Protein AF-A0A6M1NRD1-F1 (afdb_monomer_lite)

Radius of gyration: 22.39 Å; chains: 1; bounding box: 56×38×69 Å

Secondary structure (DSSP, 8-state):
-HHHHHHHHHHHHHHTTTSHHHHHHHHHHHHHHTT-HHHHHHHTS-TTTS----HHHHHHHHHHHHHHHHHHHHHHHHHTTSS-SSPPHHHHHHHHHHHTSHHHHHIIIIIS--HHHHHHHHHHHHT--------TTHHHHHHHHHHHHHHHHH-HHHHHHHHHHTT--BTTB-HHHHHHHHH-TT-----SSHHHHHHHHHHHHHHHHHHHHHHHHHHHHHTTT-HHHHHHHHHHTHHHHS-TTSHHHHHHHHHHHHHHHHHHT--HHHHHTSTT-S--SHHHHHHHHHTTHHHHHHHHHHHHHT-GGGGHHHHHHHHHS---

pLDDT: mean 87.69, std 13.36, range [43.81, 98.69]

Sequence (324 aa):
MKAQSLNLDILLKQYRNQSKAEKGFEIIAELLEDNDLSKLDKLLRNHHVESVSDSNEIEARENINELLDFYSLLQVALFSDYISAPLSPKITDEIDFILNSKPLQKYYTENYPSVLPQLILKQIKVDEYFKNNINIQGKVIFDRFLILNQFSKRDDDIQLLLWMYNSGSIGRYTVEDFHQLLESKHNFKVDNNQNSITLNKILWGLTKFTHFINDYAQLLRDCQFNPILQSAIWHYHSNWFNSQKSKIGYNLNITLQIIKKSFSQFNSKDLIYTPRSYLSTIEEIKDWKTNANHLESIETDIEYLFNSDLAQPLHNLNNSLNYN

Foldseek 3Di:
DVQLVVLVVVLCVPQDVPDLLVLLLVVQVVCVVVVVVVVLLVLLDACVVPPDDDPVSVSNNVSVVSNVLSLLLVLLCLLLVSHDPPDDPVVLVSLCSRCVDPSNVCNCCPRVPFLSSLVNNLCSVVVNRDDHDDDVCSNVLSVLLVVLVCLCVPQPLLVLLVCLLQFDADVPHGLVNLLVCLLDPPPPPPDVPPVSVNSVSNVVSLVSVLVSLLSLLVSLVVCPVRLQSSLSSLSSVVQQAQDPPRSNVVSNVSSLVSNVVVLVPDDLVCLCPDVPRPQPDSVSNVVVNVVCCSSVSSVVSNVSSNDCVSNPVSVVVSVVSDDD

Structure (mmCIF, N/CA/C/O backbone):
data_AF-A0A6M1NRD1-F1
#
_entry.id   AF-A0A6M1NRD1-F1
#
loop_
_atom_site.group_PDB
_atom_site.id
_atom_site.type_symbol
_atom_site.label_atom_id
_atom_site.label_alt_id
_atom_site.label_comp_id
_atom_site.label_asym_id
_atom_site.label_entity_id
_atom_site.label_seq_id
_atom_site.pdbx_PDB_ins_code
_atom_site.Cartn_x
_atom_site.Cartn_y
_atom_site.Cartn_z
_atom_site.occupancy
_atom_site.B_iso_or_equiv
_atom_site.auth_seq_id
_atom_site.auth_comp_id
_atom_site.auth_asym_id
_atom_site.auth_atom_id
_atom_site.pdbx_PDB_model_num
ATOM 1 N N . MET A 1 1 ? -20.100 -14.569 9.812 1.00 64.44 1 MET A N 1
ATOM 2 C CA . MET A 1 1 ? -19.634 -15.115 11.111 1.00 64.44 1 MET A CA 1
ATOM 3 C C . MET A 1 1 ? -18.433 -16.056 10.956 1.00 64.44 1 MET A C 1
ATOM 5 O O . MET A 1 1 ? -17.383 -15.521 10.646 1.00 64.44 1 MET A O 1
ATOM 9 N N . LYS A 1 2 ? -18.511 -17.398 11.118 1.00 87.25 2 LYS A N 1
ATOM 10 C CA . LYS A 1 2 ? -17.304 -18.266 11.272 1.00 87.25 2 LYS A CA 1
ATOM 11 C C . LYS A 1 2 ? -16.163 -18.016 10.262 1.00 87.25 2 LYS A C 1
ATOM 13 O O . LYS A 1 2 ? -15.035 -17.818 10.691 1.00 87.25 2 LYS A O 1
ATOM 18 N N . ALA A 1 3 ? -16.453 -17.969 8.959 1.00 93.38 3 ALA A N 1
ATOM 19 C CA . ALA A 1 3 ? -15.434 -17.696 7.935 1.00 93.38 3 ALA A CA 1
ATOM 20 C C . ALA A 1 3 ? -14.821 -16.286 8.053 1.00 93.38 3 ALA A C 1
ATOM 22 O O . ALA A 1 3 ? -13.612 -16.139 8.002 1.00 93.38 3 ALA A O 1
ATOM 23 N N . GLN A 1 4 ? -15.638 -15.259 8.301 1.00 94.56 4 GLN A N 1
ATOM 24 C CA . GLN A 1 4 ? -15.172 -13.875 8.480 1.00 94.56 4 GLN A CA 1
ATOM 25 C C . GLN A 1 4 ? -14.331 -13.678 9.753 1.00 94.56 4 GLN A C 1
ATOM 27 O O . GLN A 1 4 ? -13.469 -12.808 9.770 1.00 94.56 4 GLN A O 1
ATOM 32 N N . SER A 1 5 ? -14.556 -14.484 10.800 1.00 95.94 5 SER A N 1
ATOM 33 C CA . SER A 1 5 ? -13.668 -14.529 11.974 1.00 95.94 5 SER A CA 1
ATOM 34 C C . SER A 1 5 ? -12.304 -15.093 11.586 1.00 95.94 5 SER A C 1
ATOM 36 O O . SER A 1 5 ? -11.297 -14.435 11.800 1.00 95.94 5 SER A O 1
ATOM 38 N N . LEU A 1 6 ? -12.280 -16.253 10.917 1.00 97.00 6 LEU A N 1
ATOM 39 C CA . LEU A 1 6 ? -11.041 -16.875 10.444 1.00 97.00 6 LEU A CA 1
ATOM 40 C C . LEU A 1 6 ? -10.265 -15.960 9.479 1.00 97.00 6 LEU A C 1
ATOM 42 O O . LEU A 1 6 ? -9.045 -15.875 9.560 1.00 97.00 6 LEU A O 1
ATOM 46 N N . ASN A 1 7 ? -10.965 -15.237 8.602 1.00 97.62 7 ASN A N 1
ATOM 47 C CA . ASN A 1 7 ? -10.374 -14.232 7.721 1.00 97.62 7 ASN A CA 1
ATOM 48 C C . ASN A 1 7 ? -9.699 -13.101 8.514 1.00 97.62 7 ASN A C 1
ATOM 50 O O . ASN A 1 7 ? -8.586 -12.701 8.178 1.00 97.62 7 ASN A O 1
ATOM 54 N N . LEU A 1 8 ? -10.343 -12.607 9.576 1.00 97.94 8 LEU A N 1
ATOM 55 C CA . LEU A 1 8 ? -9.777 -11.591 10.464 1.00 97.94 8 LEU A CA 1
ATOM 56 C C . LEU A 1 8 ? -8.559 -12.127 11.233 1.00 97.94 8 LEU A C 1
ATOM 58 O O . LEU A 1 8 ? -7.540 -11.445 11.289 1.00 97.94 8 LEU A O 1
ATOM 62 N N . ASP A 1 9 ? -8.621 -13.362 11.737 1.00 98.06 9 ASP A N 1
ATOM 63 C CA . ASP A 1 9 ? -7.497 -14.035 12.402 1.00 98.06 9 ASP A CA 1
ATOM 64 C C . ASP A 1 9 ? -6.292 -14.205 11.452 1.00 98.06 9 ASP A C 1
ATOM 66 O O . ASP A 1 9 ? -5.141 -14.014 11.852 1.00 98.06 9 ASP A O 1
ATOM 70 N N . ILE A 1 10 ? -6.542 -14.513 10.172 1.00 97.94 10 ILE A N 1
ATOM 71 C CA . ILE A 1 10 ? -5.515 -14.590 9.120 1.00 97.94 10 ILE A CA 1
ATOM 72 C C . ILE A 1 10 ? -4.914 -13.208 8.828 1.00 97.94 10 ILE A C 1
ATOM 74 O O . ILE A 1 10 ? -3.690 -13.097 8.749 1.00 97.94 10 ILE A O 1
ATOM 78 N N . LEU A 1 11 ? -5.737 -12.160 8.696 1.00 98.38 11 LEU A N 1
ATOM 79 C CA . LEU A 1 11 ? -5.258 -10.794 8.447 1.00 98.38 11 LEU A CA 1
ATOM 80 C C . LEU A 1 11 ? -4.420 -10.267 9.619 1.00 98.38 11 LEU A C 1
ATOM 82 O O . LEU A 1 11 ? -3.304 -9.800 9.397 1.00 98.38 11 LEU A O 1
ATOM 86 N N . LEU A 1 12 ? -4.904 -10.416 10.857 1.00 98.38 12 LEU A N 1
ATOM 87 C CA . LEU A 1 12 ? -4.156 -10.085 12.075 1.00 98.38 12 LEU A CA 1
ATOM 88 C C . LEU A 1 12 ? -2.828 -10.842 12.129 1.00 98.38 12 LEU A C 1
ATOM 90 O O . LEU A 1 12 ? -1.782 -10.249 12.377 1.00 98.38 12 LEU A O 1
ATOM 94 N N . LYS A 1 13 ? -2.831 -12.148 11.849 1.00 98.06 13 LYS A N 1
ATOM 95 C CA . LYS A 1 13 ? -1.595 -12.928 11.876 1.00 98.06 13 LYS A CA 1
ATOM 96 C C . LYS A 1 13 ? -0.597 -12.484 10.802 1.00 98.06 13 LYS A C 1
ATOM 98 O O . LYS A 1 13 ? 0.571 -12.327 11.121 1.00 98.06 13 LYS A O 1
ATOM 103 N N . GLN A 1 14 ? -1.021 -12.301 9.551 1.00 97.19 14 GLN A N 1
ATOM 104 C CA . GLN A 1 14 ? -0.096 -12.057 8.434 1.00 97.19 14 GLN A CA 1
ATOM 105 C C . GLN A 1 14 ? 0.341 -10.593 8.279 1.00 97.19 14 GLN A C 1
ATOM 107 O O . GLN A 1 14 ? 1.473 -10.352 7.869 1.00 97.19 14 GLN A O 1
ATOM 112 N N . TYR A 1 15 ? -0.540 -9.634 8.578 1.00 97.62 15 TYR A N 1
ATOM 113 C CA . TYR A 1 15 ? -0.336 -8.206 8.286 1.00 97.62 15 TYR A CA 1
ATOM 114 C C . TYR A 1 15 ? -0.216 -7.326 9.538 1.00 97.62 15 TYR A C 1
ATOM 116 O O . TYR A 1 15 ? 0.036 -6.134 9.414 1.00 97.62 15 TYR A O 1
ATOM 124 N N . ARG A 1 16 ? -0.376 -7.898 10.737 1.00 97.94 16 ARG A N 1
ATOM 125 C CA . ARG A 1 16 ? -0.084 -7.237 12.015 1.00 97.94 16 ARG A CA 1
ATOM 126 C C . ARG A 1 16 ? 1.009 -8.020 12.747 1.00 97.94 16 ARG A C 1
ATOM 128 O O . ARG A 1 16 ? 2.179 -7.670 12.617 1.00 97.94 16 ARG A O 1
ATOM 135 N N . ASN A 1 17 ? 0.658 -9.145 13.367 1.00 97.94 17 ASN A N 1
ATOM 136 C CA . ASN A 1 17 ? 1.458 -9.897 14.353 1.00 97.94 17 ASN A CA 1
ATOM 137 C C . ASN A 1 17 ? 2.622 -10.749 13.785 1.00 97.94 17 ASN A C 1
ATOM 139 O O . ASN A 1 17 ? 3.164 -11.597 14.488 1.00 97.94 17 ASN A O 1
ATOM 143 N N . GLN A 1 18 ? 2.931 -10.655 12.487 1.00 96.50 18 GLN A N 1
ATOM 144 C CA . GLN A 1 18 ? 4.090 -11.315 11.853 1.00 96.50 18 GLN A CA 1
ATOM 145 C C . GLN A 1 18 ? 4.718 -10.398 10.788 1.00 96.50 18 GLN A C 1
ATOM 147 O O . GLN A 1 18 ? 5.169 -10.852 9.735 1.00 96.50 18 GLN A O 1
ATOM 152 N N . SER A 1 19 ? 4.692 -9.086 11.036 1.00 96.31 19 SER A N 1
ATOM 153 C CA . SER A 1 19 ? 5.047 -8.045 10.067 1.00 96.31 19 SER A CA 1
ATOM 154 C C . SER A 1 19 ? 5.708 -6.836 10.740 1.00 96.31 19 SER A C 1
ATOM 156 O O . SER A 1 19 ? 5.738 -6.730 11.966 1.00 96.31 19 SER A O 1
ATOM 158 N N . LYS A 1 20 ? 6.175 -5.867 9.941 1.00 97.69 20 LYS A N 1
ATOM 159 C CA . LYS A 1 20 ? 6.677 -4.577 10.443 1.00 97.69 20 LYS A CA 1
ATOM 160 C C . LYS A 1 20 ? 5.636 -3.788 11.267 1.00 97.69 20 LYS A C 1
ATOM 162 O O . LYS A 1 20 ? 6.024 -3.022 12.146 1.00 97.69 20 LYS A O 1
ATOM 167 N N . ALA A 1 21 ? 4.337 -4.032 11.063 1.00 98.31 21 ALA A N 1
ATOM 168 C CA . ALA A 1 21 ? 3.253 -3.429 11.844 1.00 98.31 21 ALA A CA 1
ATOM 169 C C . ALA A 1 21 ? 3.175 -3.922 13.306 1.00 98.31 21 ALA A C 1
ATOM 171 O O . ALA A 1 21 ? 2.458 -3.331 14.113 1.00 98.31 21 ALA A O 1
ATOM 172 N N . GLU A 1 22 ? 3.885 -4.991 13.684 1.00 98.56 22 GLU A N 1
ATOM 173 C CA . GLU A 1 22 ? 4.028 -5.369 15.096 1.00 98.56 22 GLU A CA 1
ATOM 174 C C . GLU A 1 22 ? 4.890 -4.328 15.824 1.00 98.56 22 GLU A C 1
ATOM 176 O O . GLU A 1 22 ? 4.369 -3.579 16.651 1.00 98.56 22 GLU A O 1
ATOM 181 N N . LYS A 1 23 ? 6.139 -4.153 15.369 1.00 98.56 23 LYS A N 1
ATOM 182 C CA . LYS A 1 23 ? 7.054 -3.087 15.813 1.00 98.56 23 LYS A CA 1
ATOM 183 C C . LYS A 1 23 ? 6.443 -1.688 15.713 1.00 98.56 23 LYS A C 1
ATOM 185 O O . LYS A 1 23 ? 6.655 -0.854 16.584 1.00 98.56 23 LYS A O 1
ATOM 190 N N . GLY A 1 24 ? 5.704 -1.409 14.635 1.00 98.56 24 GLY A N 1
ATOM 191 C CA . GLY A 1 24 ? 5.081 -0.101 14.410 1.00 98.56 24 GLY A CA 1
ATOM 192 C C . GLY A 1 24 ? 4.085 0.281 15.502 1.00 98.56 24 GLY A C 1
ATOM 193 O O . GLY A 1 24 ? 4.007 1.446 15.882 1.00 98.56 24 GLY A O 1
ATOM 194 N N . PHE A 1 25 ? 3.366 -0.708 16.037 1.00 98.69 25 PHE A N 1
ATOM 195 C CA . PHE A 1 25 ? 2.483 -0.525 17.183 1.00 98.69 25 PHE A CA 1
ATOM 196 C C . PHE A 1 25 ? 3.273 -0.390 18.481 1.00 98.69 25 PHE A C 1
ATOM 198 O O . PHE A 1 25 ? 2.992 0.531 19.235 1.00 98.69 25 PHE A O 1
ATOM 205 N N . GLU A 1 26 ? 4.262 -1.258 18.724 1.00 98.62 26 GLU A N 1
ATOM 206 C CA . GLU A 1 26 ? 5.094 -1.220 19.938 1.00 98.62 26 GLU A CA 1
ATOM 207 C C . GLU A 1 26 ? 5.729 0.166 20.130 1.00 98.62 26 GLU A C 1
ATOM 209 O O . GLU A 1 26 ? 5.598 0.763 21.195 1.00 98.62 26 GLU A O 1
ATOM 214 N N . ILE A 1 27 ? 6.311 0.726 19.061 1.00 98.62 27 ILE A N 1
ATOM 215 C CA . ILE A 1 27 ? 6.930 2.060 19.054 1.00 98.62 27 ILE A CA 1
ATOM 216 C C . ILE A 1 27 ? 5.918 3.163 19.394 1.00 98.62 27 ILE A C 1
ATOM 218 O O . ILE A 1 27 ? 6.254 4.087 20.130 1.00 98.62 27 ILE A O 1
ATOM 222 N N . ILE A 1 28 ? 4.692 3.113 18.862 1.00 98.38 28 ILE A N 1
ATOM 223 C CA . ILE A 1 28 ? 3.682 4.141 19.160 1.00 98.38 28 ILE A CA 1
ATOM 224 C C . ILE A 1 28 ? 3.111 3.947 20.569 1.00 98.38 28 ILE A C 1
ATOM 226 O O . ILE A 1 28 ? 2.949 4.930 21.284 1.00 98.38 28 ILE A O 1
ATOM 230 N N . ALA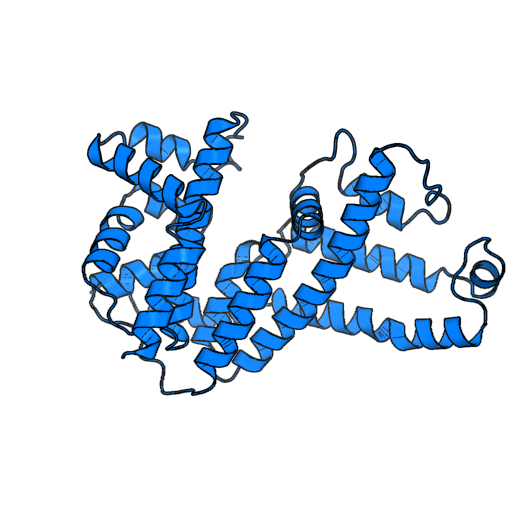 A 1 29 ? 2.839 2.709 20.983 1.00 98.50 29 ALA A N 1
ATOM 231 C CA . ALA A 1 29 ? 2.301 2.395 22.302 1.00 98.50 29 ALA A CA 1
ATOM 232 C C . ALA A 1 29 ? 3.258 2.837 23.419 1.00 98.50 29 ALA A C 1
ATOM 234 O O . ALA A 1 29 ? 2.828 3.585 24.291 1.00 98.50 29 ALA A O 1
ATOM 235 N N . GLU A 1 30 ? 4.554 2.500 23.328 1.00 98.50 30 GLU A N 1
ATOM 236 C CA . GLU A 1 30 ? 5.611 2.989 24.237 1.00 98.50 30 GLU A CA 1
ATOM 237 C C . GLU A 1 30 ? 5.552 4.520 24.373 1.00 98.50 30 GLU A C 1
ATOM 239 O O . GLU A 1 30 ? 5.457 5.057 25.472 1.00 98.50 30 GLU A O 1
ATOM 244 N N . LEU A 1 31 ? 5.527 5.235 23.243 1.00 98.44 31 LEU A N 1
ATOM 245 C CA . LEU A 1 31 ? 5.533 6.702 23.210 1.00 98.44 31 LEU A CA 1
ATOM 246 C C . LEU A 1 31 ? 4.250 7.356 23.738 1.00 98.44 31 LEU A C 1
ATOM 248 O O . LEU A 1 31 ? 4.298 8.497 24.204 1.00 98.44 31 LEU A O 1
ATOM 252 N N . LEU A 1 32 ? 3.108 6.671 23.652 1.00 98.06 32 LEU A N 1
ATOM 253 C CA . LEU A 1 32 ? 1.837 7.145 24.200 1.00 98.06 32 LEU A CA 1
ATOM 254 C C . LEU A 1 32 ? 1.704 6.825 25.695 1.00 98.06 32 LEU A C 1
ATOM 256 O O . LEU A 1 32 ? 1.197 7.665 26.436 1.00 98.06 32 LEU A O 1
ATOM 260 N N . GLU A 1 33 ? 2.188 5.665 26.145 1.00 97.94 33 GLU A N 1
ATOM 261 C CA . GLU A 1 33 ? 2.187 5.254 27.556 1.00 97.94 33 GLU A CA 1
ATOM 262 C C . GLU A 1 33 ? 3.189 6.074 28.392 1.00 97.94 33 GLU A C 1
ATOM 264 O O . GLU A 1 33 ? 2.821 6.579 29.454 1.00 97.94 33 GLU A O 1
ATOM 269 N N . ASP A 1 34 ? 4.398 6.329 27.871 1.00 98.06 34 ASP A N 1
ATOM 270 C CA . ASP A 1 34 ? 5.379 7.258 28.465 1.00 98.06 34 ASP A CA 1
ATOM 271 C C . ASP A 1 34 ? 4.997 8.745 28.278 1.00 98.06 34 ASP A C 1
ATOM 273 O O . ASP A 1 34 ? 5.627 9.637 28.855 1.00 98.06 34 ASP A O 1
ATOM 277 N N . ASN A 1 35 ? 3.965 9.039 27.473 1.00 97.00 35 ASN A N 1
ATOM 278 C CA . ASN A 1 35 ? 3.516 10.391 27.115 1.00 97.00 35 ASN A CA 1
ATOM 279 C C . ASN A 1 35 ? 4.617 11.262 26.443 1.00 97.00 35 ASN A C 1
ATOM 281 O O . ASN A 1 35 ? 4.565 12.497 26.472 1.00 97.00 35 ASN A O 1
ATOM 285 N N . ASP A 1 36 ? 5.592 10.643 25.762 1.00 97.81 36 ASP A N 1
ATOM 286 C CA . ASP A 1 36 ? 6.611 11.332 24.952 1.00 97.81 36 ASP A CA 1
ATOM 287 C C . ASP A 1 36 ? 6.078 11.692 23.551 1.00 97.81 36 ASP A C 1
ATOM 289 O O . ASP A 1 36 ? 6.566 11.277 22.492 1.00 97.81 36 ASP A O 1
ATOM 293 N N . LEU A 1 37 ? 5.055 12.548 23.556 1.00 97.12 37 LEU A N 1
ATOM 294 C CA . LEU A 1 37 ? 4.451 13.114 22.349 1.00 97.12 37 LEU A CA 1
ATOM 295 C C . LEU A 1 37 ? 5.441 13.966 21.530 1.00 97.12 37 LEU A C 1
ATOM 297 O O . LEU A 1 37 ? 5.180 14.246 20.362 1.00 97.12 37 LEU A O 1
ATOM 301 N N . SER A 1 38 ? 6.574 14.368 22.121 1.00 97.62 38 SER A N 1
ATOM 302 C CA . SER A 1 38 ? 7.637 15.143 21.471 1.00 97.62 38 SER A CA 1
ATOM 303 C C . SER A 1 38 ? 8.491 14.260 20.553 1.00 97.62 38 SER A C 1
ATOM 305 O O . SER A 1 38 ? 8.653 14.564 19.368 1.00 97.62 38 SER A O 1
ATOM 307 N N . LYS A 1 39 ? 8.970 13.114 21.063 1.00 97.56 39 LYS A N 1
ATOM 308 C CA . LYS A 1 39 ? 9.646 12.066 20.275 1.00 97.56 39 LYS A CA 1
ATOM 309 C C . LYS A 1 39 ? 8.713 11.525 19.187 1.00 97.56 39 LYS A C 1
ATOM 311 O O . LYS A 1 39 ? 9.173 11.329 18.061 1.00 97.56 39 LYS A O 1
ATOM 316 N N . LEU A 1 40 ? 7.410 11.392 19.466 1.00 97.94 40 LEU A N 1
ATOM 317 C CA . LEU A 1 40 ? 6.412 10.969 18.476 1.00 97.94 40 LEU A CA 1
ATOM 318 C C . LEU A 1 40 ? 6.149 12.019 17.373 1.00 97.94 40 LEU A C 1
ATOM 320 O O . LEU A 1 40 ? 6.209 11.662 16.198 1.00 97.94 40 LEU A O 1
ATOM 324 N N . ASP A 1 41 ? 5.918 13.304 17.686 1.00 97.25 41 ASP A N 1
ATOM 325 C CA . ASP A 1 41 ? 5.741 14.344 16.646 1.00 97.25 41 ASP A CA 1
ATOM 326 C C . ASP A 1 41 ? 7.013 14.540 15.811 1.00 97.25 41 ASP A C 1
ATOM 328 O O . ASP A 1 41 ? 6.928 14.694 14.592 1.00 97.25 41 ASP A O 1
ATOM 332 N N . LYS A 1 42 ? 8.203 14.426 16.426 1.00 96.75 42 LYS A N 1
ATOM 333 C CA . LYS A 1 42 ? 9.464 14.400 15.677 1.00 96.75 42 LYS A CA 1
ATOM 334 C C . LYS A 1 42 ? 9.507 13.209 14.717 1.00 96.75 42 LYS A C 1
ATOM 336 O O . LYS A 1 42 ? 9.750 13.411 13.528 1.00 96.75 42 LYS A O 1
ATOM 341 N N . LEU A 1 43 ? 9.271 11.986 15.193 1.00 97.12 43 LEU A N 1
ATOM 342 C CA . LEU A 1 43 ? 9.274 10.773 14.362 1.00 97.12 43 LEU A CA 1
ATOM 343 C C . LEU A 1 43 ? 8.287 10.890 13.183 1.00 97.12 43 LEU A C 1
ATOM 345 O O . LEU A 1 43 ? 8.576 10.467 12.063 1.00 97.12 43 LEU A O 1
ATOM 349 N N . LEU A 1 44 ? 7.153 11.550 13.412 1.00 96.75 44 LEU A N 1
ATOM 350 C CA . LEU A 1 44 ? 6.074 11.757 12.447 1.00 96.75 44 LEU A CA 1
ATOM 351 C C . LEU A 1 44 ? 6.133 13.116 11.715 1.00 96.75 44 LEU A C 1
ATOM 353 O O . LEU A 1 44 ? 5.159 13.532 11.085 1.00 96.75 44 LEU A O 1
ATOM 357 N N . ARG A 1 45 ? 7.273 13.818 11.719 1.00 96.00 45 ARG A N 1
ATOM 358 C CA . ARG A 1 45 ? 7.421 15.069 10.953 1.00 96.00 45 ARG A CA 1
ATOM 359 C C . ARG A 1 45 ? 7.457 14.836 9.439 1.00 96.00 45 ARG A C 1
ATOM 361 O O . ARG A 1 45 ? 7.773 13.743 8.957 1.00 96.00 45 ARG A O 1
ATOM 368 N N . ASN A 1 46 ? 7.142 15.882 8.676 1.00 93.06 46 ASN A N 1
ATOM 369 C CA . ASN A 1 46 ? 7.104 15.837 7.216 1.00 93.06 46 ASN A CA 1
ATOM 370 C C . ASN A 1 46 ? 8.524 15.754 6.624 1.00 93.06 46 ASN A C 1
ATOM 372 O O . ASN A 1 46 ? 9.299 16.704 6.746 1.00 93.06 46 ASN A O 1
ATOM 376 N N . HIS A 1 47 ? 8.866 14.651 5.943 1.00 89.31 47 HIS A N 1
ATOM 377 C CA . HIS A 1 47 ? 10.226 14.468 5.416 1.00 89.31 47 HIS A CA 1
ATOM 378 C C . HIS A 1 47 ? 10.512 15.258 4.128 1.00 89.31 47 HIS A C 1
ATOM 380 O O . HIS A 1 47 ? 11.644 15.257 3.649 1.00 89.31 47 HIS A O 1
ATOM 386 N N . HIS A 1 48 ? 9.510 15.941 3.565 1.00 84.50 48 HIS A N 1
ATOM 387 C CA . HIS A 1 48 ? 9.705 16.917 2.488 1.00 84.50 48 HIS A CA 1
ATOM 388 C C . HIS A 1 48 ? 10.106 18.303 3.017 1.00 84.50 48 HIS A C 1
ATOM 390 O O . HIS A 1 48 ? 10.561 19.135 2.237 1.00 84.50 48 HIS A O 1
ATOM 396 N N . VAL A 1 49 ? 9.949 18.543 4.326 1.00 90.50 49 VAL A N 1
ATOM 397 C CA . VAL A 1 49 ? 10.374 19.775 5.012 1.00 90.50 49 VAL A CA 1
ATOM 398 C C . VAL A 1 49 ? 11.691 19.555 5.759 1.00 90.50 49 VAL A C 1
ATOM 400 O O . VAL A 1 49 ? 12.594 20.380 5.650 1.00 90.50 49 VAL A O 1
ATOM 403 N N . GLU A 1 50 ? 11.834 18.431 6.468 1.00 90.44 50 GLU A N 1
ATOM 404 C CA . GLU A 1 50 ? 13.076 18.049 7.150 1.00 90.44 50 GLU A CA 1
ATOM 405 C C . GLU A 1 50 ? 13.499 16.629 6.745 1.00 90.44 50 GLU A C 1
ATOM 407 O O . GLU A 1 50 ? 12.846 15.644 7.086 1.00 90.44 50 GLU A O 1
ATOM 412 N N . SER A 1 51 ? 14.600 16.513 6.001 1.00 89.69 51 SER A N 1
ATOM 413 C CA . SER A 1 51 ? 15.114 15.229 5.514 1.00 89.69 51 SER A CA 1
ATOM 414 C C . SER A 1 51 ? 15.552 14.306 6.654 1.00 89.69 51 SER A C 1
ATOM 416 O O . SER A 1 51 ? 16.330 14.717 7.515 1.00 89.69 51 SER A O 1
ATOM 418 N N . VAL A 1 52 ? 15.149 13.036 6.599 1.00 89.75 52 VAL A N 1
ATOM 419 C CA . VAL A 1 52 ? 15.580 12.004 7.554 1.00 89.75 52 VAL A CA 1
ATOM 420 C C . VAL A 1 52 ? 16.781 11.237 7.000 1.00 89.75 52 VAL A C 1
ATOM 422 O O . VAL A 1 52 ? 16.748 10.785 5.857 1.00 89.75 52 VAL A O 1
ATOM 425 N N . SER A 1 53 ? 17.827 11.081 7.815 1.00 90.88 53 SER A N 1
ATOM 426 C CA . SER A 1 53 ? 19.064 10.363 7.463 1.00 90.88 53 SER A CA 1
ATOM 427 C C . SER A 1 53 ? 19.517 9.319 8.493 1.00 90.88 53 SER A C 1
ATOM 429 O O . SER A 1 53 ? 20.414 8.535 8.190 1.00 90.88 53 SER A O 1
ATOM 431 N N . ASP A 1 54 ? 18.914 9.274 9.686 1.00 94.94 54 ASP A N 1
ATOM 432 C CA . ASP A 1 54 ? 19.188 8.224 10.674 1.00 94.94 54 ASP A CA 1
ATOM 433 C C . ASP A 1 54 ? 18.477 6.917 10.291 1.00 94.94 54 ASP A C 1
ATOM 435 O O . ASP A 1 54 ? 17.274 6.906 10.029 1.00 94.94 54 ASP A O 1
ATOM 439 N N . SER A 1 55 ? 19.214 5.805 10.272 1.00 94.50 55 SER A N 1
ATOM 440 C CA . SER A 1 55 ? 18.690 4.504 9.837 1.00 94.50 55 SER A CA 1
ATOM 441 C C . SER A 1 55 ? 17.623 3.930 10.768 1.00 94.50 55 SER A C 1
ATOM 443 O O . SER A 1 55 ? 16.723 3.234 10.305 1.00 94.50 55 SER A O 1
ATOM 445 N N . ASN A 1 56 ? 17.703 4.223 12.066 1.00 96.94 56 ASN A N 1
ATOM 446 C CA . ASN A 1 56 ? 16.759 3.724 13.064 1.00 96.94 56 ASN A CA 1
ATOM 447 C C . ASN A 1 56 ? 15.453 4.522 12.989 1.00 96.94 56 ASN A C 1
ATOM 449 O O . ASN A 1 56 ? 14.370 3.947 13.065 1.00 96.94 56 ASN A O 1
ATOM 453 N N . GLU A 1 57 ? 15.548 5.837 12.762 1.00 96.38 57 GLU A N 1
ATOM 454 C CA . GLU A 1 57 ? 14.392 6.689 12.475 1.00 96.38 57 GLU A CA 1
ATOM 455 C C . GLU A 1 57 ? 13.693 6.268 11.168 1.00 96.38 57 GLU A C 1
ATOM 457 O O . GLU A 1 57 ? 12.464 6.255 11.104 1.00 96.38 57 GLU A O 1
ATOM 462 N N . ILE A 1 58 ? 14.451 5.858 10.142 1.00 93.88 58 ILE A N 1
ATOM 463 C CA . ILE A 1 58 ? 13.894 5.301 8.898 1.00 93.88 58 ILE A CA 1
ATOM 464 C C . ILE A 1 58 ? 13.173 3.969 9.165 1.00 93.88 58 ILE A C 1
ATOM 466 O O . ILE A 1 58 ? 12.000 3.861 8.809 1.00 93.88 58 ILE A O 1
ATOM 470 N N . GLU A 1 59 ? 13.801 2.991 9.837 1.00 96.81 59 GLU A N 1
ATOM 471 C CA . GLU A 1 59 ? 13.141 1.707 10.144 1.00 96.81 59 GLU A CA 1
ATOM 472 C C . GLU A 1 59 ? 11.878 1.912 10.999 1.00 96.81 59 GLU A C 1
ATOM 474 O O . GLU A 1 59 ? 10.828 1.343 10.705 1.00 96.81 59 GLU A O 1
ATOM 479 N N . ALA A 1 60 ? 11.936 2.772 12.020 1.00 97.88 60 ALA A N 1
ATOM 480 C CA . ALA A 1 60 ? 10.785 3.088 12.863 1.00 97.88 60 ALA A CA 1
ATOM 481 C C . ALA A 1 60 ? 9.613 3.679 12.056 1.00 97.88 60 ALA A C 1
ATOM 483 O O . ALA A 1 60 ? 8.463 3.291 12.265 1.00 97.88 60 ALA A O 1
ATOM 484 N N . ARG A 1 61 ? 9.890 4.564 11.089 1.00 96.62 61 ARG A N 1
ATOM 485 C CA . ARG A 1 61 ? 8.860 5.156 10.215 1.00 96.62 61 ARG A CA 1
ATOM 486 C C . ARG A 1 61 ? 8.320 4.154 9.195 1.00 96.62 61 ARG A C 1
ATOM 488 O O . ARG A 1 61 ? 7.122 4.166 8.931 1.00 96.62 61 ARG A O 1
ATOM 495 N N . GLU A 1 62 ? 9.146 3.249 8.669 1.00 95.06 62 GLU A N 1
ATOM 496 C CA . GLU A 1 62 ? 8.668 2.116 7.860 1.00 95.06 62 GLU A CA 1
ATOM 497 C C . GLU A 1 62 ? 7.746 1.187 8.663 1.00 95.06 62 GLU A C 1
ATOM 499 O O . GLU A 1 62 ? 6.706 0.767 8.157 1.00 95.06 62 GLU A O 1
ATOM 504 N N . ASN A 1 63 ? 8.092 0.901 9.921 1.00 98.19 63 ASN A N 1
ATOM 505 C CA . ASN A 1 63 ? 7.287 0.061 10.805 1.00 98.19 63 ASN A CA 1
ATOM 506 C C . ASN A 1 63 ? 5.913 0.687 11.099 1.00 98.19 63 ASN A C 1
ATOM 508 O O . ASN A 1 63 ? 4.893 -0.000 11.036 1.00 98.19 63 ASN A O 1
ATOM 512 N N . ILE A 1 64 ? 5.869 2.001 11.344 1.00 98.38 64 ILE A N 1
ATOM 513 C CA . ILE A 1 64 ? 4.617 2.755 11.516 1.00 98.38 64 ILE A CA 1
ATOM 514 C C . ILE A 1 64 ? 3.800 2.808 10.215 1.00 98.38 64 ILE A C 1
ATOM 516 O O . ILE A 1 64 ? 2.580 2.659 10.255 1.00 98.38 64 ILE A O 1
ATOM 520 N N . ASN A 1 65 ? 4.445 2.959 9.055 1.00 96.38 65 ASN A N 1
ATOM 521 C CA . ASN A 1 65 ? 3.746 2.937 7.769 1.00 96.38 65 ASN A CA 1
ATOM 522 C C . ASN A 1 65 ? 3.087 1.580 7.489 1.00 96.38 65 ASN A C 1
ATOM 524 O O . ASN A 1 65 ? 1.931 1.557 7.079 1.00 96.38 65 ASN A O 1
ATOM 528 N N . GLU A 1 66 ? 3.745 0.455 7.791 1.00 97.25 66 GLU A N 1
ATOM 529 C CA . GLU A 1 66 ? 3.111 -0.865 7.648 1.00 97.25 66 GLU A CA 1
ATOM 530 C C . GLU A 1 66 ? 1.904 -1.030 8.599 1.00 97.25 66 GLU A C 1
ATOM 532 O O . GLU A 1 66 ? 0.936 -1.703 8.250 1.00 97.25 66 GLU A O 1
ATOM 537 N N . LEU A 1 67 ? 1.897 -0.372 9.768 1.00 98.56 67 LEU A N 1
ATOM 538 C CA . LEU A 1 67 ? 0.729 -0.347 10.662 1.00 98.56 67 LEU A CA 1
ATOM 539 C C . LEU A 1 67 ? -0.438 0.474 10.084 1.00 98.56 67 LEU A C 1
ATOM 541 O O . LEU A 1 67 ? -1.591 0.044 10.149 1.00 98.56 67 LEU A O 1
ATOM 545 N N . LEU A 1 68 ? -0.158 1.631 9.480 1.00 98.25 68 LEU A N 1
ATOM 546 C CA . LEU A 1 68 ? -1.178 2.433 8.792 1.00 98.25 68 LEU A CA 1
ATOM 547 C C . LEU A 1 68 ? -1.718 1.711 7.545 1.00 98.25 68 LEU A C 1
ATOM 549 O O . LEU A 1 68 ? -2.922 1.767 7.277 1.00 98.25 68 LEU A O 1
ATOM 553 N N . ASP A 1 69 ? -0.868 0.969 6.833 1.00 97.38 69 ASP A N 1
ATOM 554 C CA . ASP A 1 69 ? -1.265 0.058 5.757 1.00 97.38 69 ASP A CA 1
ATOM 555 C C . ASP A 1 69 ? -2.115 -1.109 6.285 1.00 97.38 69 ASP A C 1
ATOM 557 O O . ASP A 1 69 ? -3.076 -1.505 5.628 1.00 97.38 69 ASP A O 1
ATOM 561 N N . PHE A 1 70 ? -1.835 -1.648 7.476 1.00 98.50 70 PHE A N 1
ATOM 562 C CA . PHE A 1 70 ? -2.673 -2.677 8.100 1.00 98.50 70 PHE A CA 1
ATOM 563 C C . PHE A 1 70 ? -4.075 -2.152 8.450 1.00 98.50 70 PHE A C 1
ATOM 565 O O . PHE A 1 70 ? -5.074 -2.781 8.094 1.00 98.50 70 PHE A O 1
ATOM 572 N N . TYR A 1 71 ? -4.187 -0.979 9.079 1.00 98.69 71 TYR A N 1
ATOM 573 C CA . TYR A 1 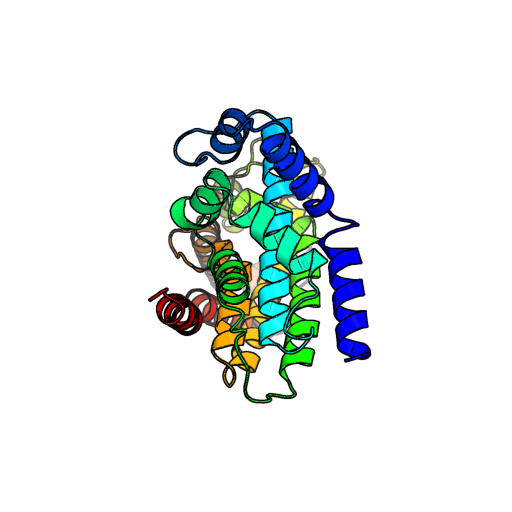71 ? -5.498 -0.373 9.351 1.00 98.69 71 TYR A CA 1
ATOM 574 C C . TYR A 1 71 ? -6.239 -0.003 8.057 1.00 98.69 71 TYR A C 1
ATOM 576 O O . TYR A 1 71 ? -7.455 -0.182 7.958 1.00 98.69 71 TYR A O 1
ATOM 584 N N . SER A 1 72 ? -5.503 0.412 7.022 1.00 98.44 72 SER A N 1
ATOM 585 C CA . SER A 1 72 ? -6.050 0.606 5.676 1.00 98.44 72 SER A CA 1
ATOM 586 C C . SER A 1 72 ? -6.578 -0.704 5.078 1.00 98.44 72 SER A C 1
ATOM 588 O O . SER A 1 72 ? -7.668 -0.726 4.505 1.00 98.44 72 SER A O 1
ATOM 590 N N . LEU A 1 73 ? -5.859 -1.816 5.267 1.00 98.50 73 LEU A N 1
ATOM 591 C CA . LEU A 1 73 ? -6.252 -3.149 4.807 1.00 98.50 73 LEU A CA 1
ATOM 592 C C . LEU A 1 73 ? -7.526 -3.645 5.503 1.00 98.50 73 LEU A C 1
ATOM 594 O O . LEU A 1 73 ? -8.413 -4.169 4.830 1.00 98.50 73 LEU A O 1
ATOM 598 N N . LEU A 1 74 ? -7.656 -3.433 6.820 1.00 98.50 74 LEU A N 1
ATOM 599 C CA . LEU A 1 74 ? -8.889 -3.734 7.558 1.00 98.50 74 LEU A CA 1
ATOM 600 C C . LEU A 1 74 ? -10.088 -2.957 7.000 1.00 98.50 74 LEU A C 1
ATOM 602 O O . LEU A 1 74 ? -11.170 -3.526 6.854 1.00 98.50 74 LEU A O 1
ATOM 606 N N . GLN A 1 75 ? -9.911 -1.687 6.630 1.00 98.12 75 GLN A N 1
ATOM 607 C CA . GLN A 1 75 ? -11.007 -0.892 6.076 1.00 98.12 75 GLN A CA 1
ATOM 608 C C . GLN A 1 75 ? -11.455 -1.393 4.690 1.00 98.12 75 GLN A C 1
ATOM 610 O O . GLN A 1 75 ? -12.656 -1.465 4.415 1.00 98.12 75 GLN A O 1
ATOM 615 N N . VAL A 1 76 ? -10.520 -1.821 3.835 1.00 98.06 76 VAL A N 1
ATOM 616 C CA . VAL A 1 76 ? -10.851 -2.481 2.556 1.00 98.06 76 VAL A CA 1
ATOM 617 C C . VAL A 1 76 ? -11.512 -3.854 2.796 1.00 98.06 76 VAL A C 1
ATOM 619 O O . VAL A 1 76 ? -12.449 -4.222 2.081 1.00 98.06 76 VAL A O 1
ATOM 622 N N . ALA A 1 77 ? -11.103 -4.589 3.838 1.00 97.50 77 ALA A N 1
ATOM 623 C CA . ALA A 1 77 ? -11.704 -5.867 4.242 1.00 97.50 77 ALA A CA 1
ATOM 624 C C . ALA A 1 77 ? -13.152 -5.719 4.762 1.00 97.50 77 ALA A C 1
ATOM 626 O O . ALA A 1 77 ? -13.980 -6.607 4.552 1.00 97.50 77 ALA A O 1
ATOM 627 N N . LEU A 1 78 ? -13.477 -4.592 5.408 1.00 96.69 78 LEU A N 1
ATOM 628 C CA . LEU A 1 78 ? -14.841 -4.245 5.824 1.00 96.69 78 LEU A CA 1
ATOM 629 C C . LEU A 1 78 ? -15.726 -3.909 4.612 1.00 96.69 78 LEU A C 1
ATOM 631 O O . LEU A 1 78 ? -16.802 -4.486 4.457 1.00 96.69 78 LEU A O 1
ATOM 635 N N . PHE A 1 79 ? -15.264 -3.047 3.697 1.00 96.00 79 PHE A N 1
ATOM 636 C CA . PHE A 1 79 ? -16.031 -2.673 2.494 1.00 96.00 79 PHE A CA 1
ATOM 637 C C . PHE A 1 79 ? -16.313 -3.845 1.533 1.00 96.00 79 PHE A C 1
ATOM 639 O O . PHE A 1 79 ? -17.250 -3.786 0.731 1.00 96.00 79 PHE A O 1
ATOM 646 N N . SER A 1 80 ? -15.519 -4.913 1.610 1.00 96.06 80 SER A N 1
ATOM 647 C CA . SER A 1 80 ? -15.672 -6.148 0.830 1.00 96.06 80 SER A CA 1
ATOM 648 C C . SER A 1 80 ? -16.493 -7.245 1.528 1.00 96.06 80 SER A C 1
ATOM 650 O O . SER A 1 80 ? -16.666 -8.317 0.946 1.00 96.06 80 SER A O 1
ATOM 652 N N . ASP A 1 81 ? -17.002 -7.003 2.748 1.00 94.75 81 ASP A N 1
ATOM 653 C CA . ASP A 1 81 ? -17.634 -8.006 3.634 1.00 94.75 81 ASP A CA 1
ATOM 654 C C . ASP A 1 81 ? -16.688 -9.187 3.982 1.00 94.75 81 ASP A C 1
ATOM 656 O O . ASP A 1 81 ? -17.114 -10.231 4.486 1.00 94.75 81 ASP A O 1
ATOM 660 N N . TYR A 1 82 ? -15.381 -9.057 3.722 1.00 95.94 82 TYR A N 1
ATOM 661 C CA . TYR A 1 82 ? -14.390 -10.119 3.925 1.00 95.94 82 TYR A CA 1
ATOM 662 C C . TYR A 1 82 ? -14.162 -10.439 5.408 1.00 95.94 82 TYR A C 1
ATOM 664 O O . TYR A 1 82 ? -13.960 -11.603 5.765 1.00 95.94 82 TYR A O 1
ATOM 672 N N . ILE A 1 83 ? -14.287 -9.426 6.268 1.00 96.38 83 ILE A N 1
ATOM 673 C CA . ILE A 1 83 ? -14.398 -9.544 7.728 1.00 96.38 83 ILE A CA 1
ATOM 674 C C . ILE A 1 83 ? -15.748 -8.983 8.203 1.00 96.38 83 ILE A C 1
ATOM 676 O O . ILE A 1 83 ? -16.448 -8.313 7.449 1.00 96.38 83 ILE A O 1
ATOM 680 N N . SER A 1 84 ? -16.154 -9.304 9.436 1.00 94.12 84 SER A N 1
ATOM 681 C CA . SER A 1 84 ? -17.445 -8.839 9.979 1.00 94.12 84 SER A CA 1
ATOM 682 C C . SER A 1 84 ? -17.343 -7.405 10.504 1.00 94.12 84 SER A C 1
ATOM 684 O O . SER A 1 84 ? -16.319 -7.041 11.078 1.00 94.12 84 SER A O 1
ATOM 686 N N . ALA A 1 85 ? -18.431 -6.644 10.375 1.00 93.44 85 ALA A N 1
ATOM 687 C CA . ALA A 1 85 ? -18.680 -5.425 11.141 1.00 93.44 85 ALA A CA 1
ATOM 688 C C . ALA A 1 85 ? -19.730 -5.699 12.247 1.00 93.44 85 ALA A C 1
ATOM 690 O O . ALA A 1 85 ? -20.664 -6.470 11.989 1.00 93.44 85 ALA A O 1
ATOM 691 N N . PRO A 1 86 ? -19.635 -5.072 13.436 1.00 95.00 86 PRO A N 1
ATOM 692 C CA . PRO A 1 86 ? -18.494 -4.287 13.918 1.00 95.00 86 PRO A CA 1
ATOM 693 C C . PRO A 1 86 ? -17.249 -5.166 14.139 1.00 95.00 86 PRO A C 1
ATOM 695 O O . PRO A 1 86 ? -17.338 -6.397 14.165 1.00 95.00 86 PRO A O 1
ATOM 698 N N . LEU A 1 87 ? -16.083 -4.532 14.293 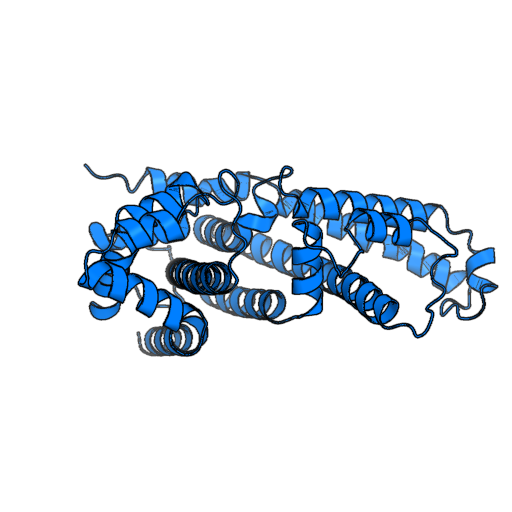1.00 96.38 87 LEU A N 1
ATOM 699 C CA . LEU A 1 87 ? -14.866 -5.217 14.742 1.00 96.38 87 LEU A CA 1
ATOM 700 C C . LEU A 1 87 ? -14.996 -5.639 16.219 1.00 96.38 87 LEU A C 1
ATOM 702 O O . LEU A 1 87 ? -15.893 -5.192 16.934 1.00 96.38 87 LEU A O 1
ATOM 706 N N . SER A 1 88 ? -14.116 -6.525 16.694 1.00 95.94 88 SER A N 1
ATOM 707 C CA . SER A 1 88 ? -14.117 -6.918 18.109 1.00 95.94 88 SER A CA 1
ATOM 708 C C . SER A 1 88 ? -13.557 -5.794 19.000 1.00 95.94 88 SER A C 1
ATOM 710 O O . SER A 1 88 ? -12.654 -5.086 18.547 1.00 95.94 88 SER A O 1
ATOM 712 N N . PRO A 1 89 ? -14.014 -5.655 20.266 1.00 97.38 89 PRO A N 1
ATOM 713 C CA . PRO A 1 89 ? -13.615 -4.548 21.143 1.00 97.38 89 PRO A CA 1
ATOM 714 C C . PRO A 1 89 ? -12.101 -4.335 21.232 1.00 97.38 89 PRO A C 1
ATOM 716 O O . PRO A 1 89 ? -11.618 -3.245 20.970 1.00 97.38 89 PRO A O 1
ATOM 719 N N . LYS A 1 90 ? -11.315 -5.407 21.418 1.00 97.69 90 LYS A N 1
ATOM 720 C CA . LYS A 1 90 ? -9.843 -5.320 21.443 1.00 97.69 90 LYS A CA 1
ATOM 721 C C . LYS A 1 90 ? -9.251 -4.594 20.219 1.00 97.69 90 LYS A C 1
ATOM 723 O O . LYS A 1 90 ? -8.235 -3.921 20.347 1.00 97.69 90 LYS A O 1
ATOM 728 N N . ILE A 1 91 ? -9.843 -4.767 19.037 1.00 98.06 91 ILE A N 1
ATOM 729 C CA . ILE A 1 91 ? -9.359 -4.159 17.790 1.00 98.06 91 ILE A CA 1
ATOM 730 C C . ILE A 1 91 ? -9.856 -2.714 17.672 1.00 98.06 91 ILE A C 1
ATOM 732 O O . ILE A 1 91 ? -9.105 -1.862 17.211 1.00 98.06 91 ILE A O 1
ATOM 736 N N . THR A 1 92 ? -11.083 -2.409 18.109 1.00 98.12 92 THR A N 1
ATOM 737 C CA . THR A 1 92 ? -11.570 -1.020 18.139 1.00 98.12 92 THR A CA 1
ATOM 738 C C . THR A 1 92 ? -10.803 -0.172 19.149 1.00 98.12 92 THR A C 1
ATOM 740 O O . THR A 1 92 ? -10.444 0.958 18.832 1.00 98.12 92 THR A O 1
ATOM 743 N N . ASP A 1 93 ? -10.487 -0.744 20.312 1.00 98.31 93 ASP A N 1
ATOM 744 C CA . ASP A 1 93 ? -9.715 -0.105 21.379 1.00 98.31 93 ASP A CA 1
ATOM 745 C C . ASP A 1 93 ? -8.273 0.179 20.916 1.00 98.31 93 ASP A C 1
ATOM 747 O O . ASP A 1 93 ? -7.763 1.276 21.129 1.00 98.31 93 ASP A O 1
ATOM 751 N N . GLU A 1 94 ? -7.637 -0.774 20.214 1.00 98.25 94 GLU A N 1
ATOM 752 C CA . GLU A 1 94 ? -6.321 -0.577 19.585 1.00 98.25 94 GLU A CA 1
ATOM 753 C C . GLU A 1 94 ? -6.354 0.557 18.547 1.00 98.25 94 GLU A C 1
ATOM 755 O O . GLU A 1 94 ? -5.498 1.443 18.563 1.00 98.25 94 GLU A O 1
ATOM 760 N N . ILE A 1 95 ? -7.339 0.533 17.643 1.00 98.56 95 ILE A N 1
ATOM 761 C CA . ILE A 1 95 ? -7.428 1.500 16.545 1.00 98.56 95 ILE A CA 1
ATOM 762 C C . ILE A 1 95 ? -7.714 2.911 17.070 1.00 98.56 95 ILE A C 1
ATOM 764 O O . ILE A 1 95 ? -7.105 3.853 16.561 1.00 98.56 95 ILE A O 1
ATOM 768 N N . ASP A 1 96 ? -8.580 3.086 18.078 1.00 98.38 96 ASP A N 1
ATOM 769 C CA . ASP A 1 96 ? -8.761 4.409 18.685 1.00 98.38 96 ASP A CA 1
ATOM 770 C C . ASP A 1 96 ? -7.496 4.847 19.427 1.00 98.38 96 ASP A C 1
ATOM 772 O O . ASP A 1 96 ? -6.961 5.897 19.092 1.00 98.38 96 ASP A O 1
ATOM 776 N N . PHE A 1 97 ? -6.942 4.037 20.336 1.00 98.44 97 PHE A N 1
ATOM 777 C CA . PHE A 1 97 ? -5.735 4.400 21.094 1.00 98.44 97 PHE A CA 1
ATOM 778 C C . PHE A 1 97 ? -4.594 4.908 20.195 1.00 98.44 97 PHE A C 1
ATOM 780 O O . PHE A 1 97 ? -3.998 5.952 20.469 1.00 98.44 97 PHE A O 1
ATOM 787 N N . ILE A 1 98 ? -4.342 4.215 19.081 1.00 98.44 98 ILE A N 1
ATOM 788 C CA . ILE A 1 98 ? -3.290 4.569 18.129 1.00 98.44 98 ILE A CA 1
ATOM 789 C C . ILE A 1 98 ? -3.703 5.747 17.232 1.00 98.44 98 ILE A C 1
ATOM 791 O O . ILE A 1 98 ? -3.046 6.794 17.251 1.00 98.44 98 ILE A O 1
ATOM 795 N N . LEU A 1 99 ? -4.782 5.621 16.446 1.00 98.38 99 LEU A N 1
ATOM 796 C CA . LEU A 1 99 ? -5.140 6.622 15.428 1.00 98.38 99 LEU A CA 1
ATOM 797 C C . LEU A 1 99 ? -5.715 7.916 16.020 1.00 98.38 99 LEU A C 1
ATOM 799 O O . LEU A 1 99 ? -5.603 8.968 15.400 1.00 98.38 99 LEU A O 1
ATOM 803 N N . ASN A 1 100 ? -6.290 7.893 17.224 1.00 97.56 100 ASN A N 1
ATOM 804 C CA . ASN A 1 100 ? -6.792 9.092 17.901 1.00 97.56 100 ASN A CA 1
ATOM 805 C C . ASN A 1 100 ? -5.652 9.978 18.452 1.00 97.56 100 ASN A C 1
ATOM 807 O O . ASN A 1 100 ? -5.888 11.143 18.784 1.00 97.56 100 ASN A O 1
ATOM 811 N N . SER A 1 101 ? -4.407 9.493 18.508 1.00 97.69 101 SER A N 1
ATOM 812 C CA . SER A 1 101 ? -3.265 10.295 18.967 1.00 97.69 101 SER A CA 1
ATOM 813 C C . SER A 1 101 ? -2.963 11.479 18.028 1.00 97.69 101 SER A C 1
ATOM 815 O O . SER A 1 101 ? -2.859 11.334 16.811 1.00 97.69 101 SER A O 1
ATOM 817 N N . LYS A 1 102 ? -2.811 12.692 18.585 1.00 97.50 102 LYS A N 1
ATOM 818 C CA . LYS A 1 102 ? -2.664 13.931 17.786 1.00 97.50 102 LYS A CA 1
ATOM 819 C C . LYS A 1 102 ? -1.494 13.913 16.783 1.00 97.50 102 LYS A C 1
ATOM 821 O O . LYS A 1 102 ? -1.723 14.347 15.653 1.00 97.50 102 LYS A O 1
ATOM 826 N N . PRO A 1 103 ? -0.280 13.430 17.129 1.00 98.00 103 PRO A N 1
ATOM 827 C CA . PRO A 1 103 ? 0.821 13.363 16.167 1.00 98.00 103 PRO A CA 1
ATOM 828 C C . PRO A 1 103 ? 0.530 12.415 14.997 1.00 98.00 103 PRO A C 1
ATOM 830 O O . PRO A 1 103 ? 0.889 12.718 13.860 1.00 98.00 103 PRO A O 1
ATOM 833 N N . LEU A 1 104 ? -0.160 11.295 15.251 1.00 97.69 104 LEU A N 1
ATOM 834 C CA . LEU A 1 104 ? -0.495 10.327 14.210 1.00 97.69 104 LEU A CA 1
ATOM 835 C C . LEU A 1 104 ? -1.665 10.796 13.342 1.00 97.69 104 LEU A C 1
ATOM 837 O O . LEU A 1 104 ? -1.568 10.653 12.127 1.00 97.69 104 LEU A O 1
ATOM 841 N N . GLN A 1 105 ? -2.691 11.443 13.916 1.00 97.62 105 GLN A N 1
ATOM 842 C CA . GLN A 1 105 ? -3.724 12.138 13.132 1.00 97.62 105 GLN A CA 1
ATOM 843 C C . GLN A 1 105 ? -3.070 13.083 12.119 1.00 97.62 105 GLN A C 1
ATOM 845 O O . GLN A 1 105 ? -3.201 12.869 10.919 1.00 97.62 105 GLN A O 1
ATOM 850 N N . LYS A 1 106 ? -2.267 14.043 12.600 1.00 97.38 106 LYS A N 1
ATOM 851 C CA . LYS A 1 106 ? -1.491 14.987 11.777 1.00 97.38 106 LYS A CA 1
ATOM 852 C C . LYS A 1 106 ? -0.663 14.273 10.700 1.00 97.38 106 LYS A C 1
ATOM 854 O O . LYS A 1 106 ? -0.641 14.719 9.554 1.00 97.38 106 LYS A O 1
ATOM 859 N N . TYR A 1 107 ? -0.035 13.138 11.023 1.00 96.62 107 TYR A N 1
ATOM 860 C CA . TYR A 1 107 ? 0.683 12.322 10.041 1.00 96.62 107 TYR A CA 1
ATOM 861 C C . TYR A 1 107 ? -0.215 11.891 8.874 1.00 96.62 107 TYR A C 1
ATOM 863 O O . TYR A 1 107 ? 0.081 12.250 7.735 1.00 96.62 107 TYR A O 1
ATOM 871 N N . TYR A 1 108 ? -1.319 11.184 9.145 1.00 95.44 108 TYR A N 1
ATOM 872 C CA . TYR A 1 108 ? -2.177 10.622 8.094 1.00 95.44 108 TYR A CA 1
ATOM 873 C C . TYR A 1 108 ? -3.280 11.570 7.576 1.00 95.44 108 TYR A C 1
ATOM 875 O O . TYR A 1 108 ? -4.014 11.206 6.653 1.00 95.44 108 TYR A O 1
ATOM 883 N N . THR A 1 109 ? -3.430 12.781 8.122 1.00 94.75 109 THR A N 1
ATOM 884 C CA . THR A 1 109 ? -4.324 13.819 7.571 1.00 94.75 109 THR A CA 1
ATOM 885 C C . THR A 1 109 ? -3.587 14.886 6.773 1.00 94.75 109 THR A C 1
ATOM 887 O O . THR A 1 109 ? -4.150 15.375 5.797 1.00 94.75 109 THR A O 1
ATOM 890 N N . GLU A 1 110 ? -2.354 15.247 7.147 1.00 94.38 110 GLU A N 1
ATOM 891 C CA . GLU A 1 110 ? -1.649 16.396 6.558 1.00 94.38 110 GLU A CA 1
ATOM 892 C C . GLU A 1 110 ? -0.441 16.015 5.688 1.00 94.38 110 GLU A C 1
ATOM 894 O O . GLU A 1 110 ? -0.161 16.731 4.726 1.00 94.38 110 GLU A O 1
ATOM 899 N N . ASN A 1 111 ? 0.298 14.929 5.975 1.00 93.31 111 ASN A N 1
ATOM 900 C CA . ASN A 1 111 ? 1.705 14.898 5.551 1.00 93.31 111 ASN A CA 1
ATOM 901 C C . ASN A 1 111 ? 2.051 14.383 4.133 1.00 93.31 111 ASN A C 1
ATOM 903 O O . ASN A 1 111 ? 2.753 15.112 3.432 1.00 93.31 111 ASN A O 1
ATOM 907 N N . TYR A 1 112 ? 1.709 13.208 3.583 1.00 91.50 112 TYR A N 1
ATOM 908 C CA . TYR A 1 112 ? 1.091 11.935 4.028 1.00 91.50 112 TYR A CA 1
ATOM 909 C C . TYR A 1 112 ? -0.433 11.798 4.293 1.00 91.50 112 TYR A C 1
ATOM 911 O O . TYR A 1 112 ? -0.808 10.892 5.035 1.00 91.50 112 TYR A O 1
ATOM 919 N N . PRO A 1 113 ? -1.350 12.551 3.643 1.00 91.81 113 PRO A N 1
ATOM 920 C CA . PRO A 1 113 ? -2.785 12.245 3.705 1.00 91.81 113 PRO A CA 1
ATOM 921 C C . PRO A 1 113 ? -3.149 10.816 3.241 1.00 91.81 113 PRO A C 1
ATOM 923 O O . PRO A 1 113 ? -2.916 10.453 2.089 1.00 91.81 113 PRO A O 1
ATOM 926 N N . SER A 1 114 ? -3.812 10.036 4.101 1.00 93.19 114 SER A N 1
ATOM 927 C CA . SER A 1 114 ? -4.439 8.745 3.778 1.00 93.19 114 SER A CA 1
ATOM 928 C C . SER A 1 114 ? -5.865 8.675 4.333 1.00 93.19 114 SER A C 1
ATOM 930 O O . SER A 1 114 ? -6.109 8.950 5.508 1.00 93.19 114 SER A O 1
ATOM 932 N N . VAL A 1 115 ? -6.828 8.314 3.479 1.00 95.31 115 VAL A N 1
ATOM 933 C CA . VAL A 1 115 ? -8.272 8.378 3.784 1.00 95.31 115 VAL A CA 1
ATOM 934 C C . VAL A 1 115 ? -8.771 7.140 4.543 1.00 95.31 115 VAL A C 1
ATOM 936 O O . VAL A 1 115 ? -9.722 7.233 5.319 1.00 95.31 115 VAL A O 1
ATOM 939 N N . LEU A 1 116 ? -8.136 5.978 4.367 1.00 97.56 116 LEU A N 1
ATOM 940 C CA . LEU A 1 116 ? -8.599 4.727 4.980 1.00 97.56 116 LEU A CA 1
ATOM 941 C C . LEU A 1 116 ? -8.423 4.703 6.518 1.00 97.56 116 LEU A C 1
ATOM 943 O O . LEU A 1 116 ? -9.396 4.349 7.189 1.00 97.56 116 LEU A O 1
ATOM 947 N N . PRO A 1 117 ? -7.295 5.166 7.107 1.00 97.56 117 PRO A N 1
ATOM 948 C CA . PRO A 1 117 ? -7.164 5.320 8.561 1.00 97.56 117 PRO A CA 1
ATOM 949 C C . PRO A 1 117 ? -8.150 6.347 9.148 1.00 97.56 117 PRO A C 1
ATOM 951 O O . PRO A 1 117 ? -8.701 6.132 10.225 1.00 97.56 117 PRO A O 1
ATOM 954 N N . GLN A 1 118 ? -8.448 7.433 8.419 1.00 96.75 118 GLN A N 1
ATOM 955 C CA . GLN A 1 118 ? -9.473 8.409 8.829 1.00 96.75 118 GLN A CA 1
ATOM 956 C C . GLN A 1 118 ? -10.856 7.752 8.935 1.00 96.75 118 GLN A C 1
ATOM 958 O O . GLN A 1 118 ? -11.581 7.974 9.904 1.00 96.75 118 GLN A O 1
ATOM 963 N N . LEU A 1 119 ? -11.219 6.936 7.942 1.00 96.81 119 LEU A N 1
ATOM 964 C CA . LEU A 1 119 ? -12.534 6.309 7.856 1.00 96.81 119 LEU A CA 1
ATOM 965 C C . LEU A 1 119 ? -12.756 5.203 8.884 1.00 96.81 119 LEU A C 1
ATOM 967 O O . LEU A 1 119 ? -13.855 5.129 9.436 1.00 96.81 119 LEU A O 1
ATOM 971 N N . ILE A 1 120 ? -11.759 4.357 9.154 1.00 97.50 120 ILE A N 1
ATOM 972 C CA . ILE A 1 120 ? -11.912 3.298 10.161 1.00 97.50 120 ILE A CA 1
ATOM 973 C C . ILE A 1 120 ? -12.049 3.899 11.567 1.00 97.50 120 ILE A C 1
ATOM 975 O O . ILE A 1 120 ? -12.966 3.527 12.296 1.00 97.50 120 ILE A O 1
ATOM 979 N N . LEU A 1 121 ? -11.253 4.928 11.896 1.00 97.62 121 LEU A N 1
ATOM 980 C CA . LEU A 1 121 ? -11.380 5.668 13.155 1.00 97.62 121 LEU A CA 1
ATOM 981 C C . LEU A 1 121 ? -12.746 6.362 13.288 1.00 97.62 121 LEU A C 1
ATOM 983 O O . LEU A 1 121 ? -13.362 6.302 14.349 1.00 97.62 121 LEU A O 1
ATOM 987 N N . LYS A 1 122 ? -13.243 7.003 12.219 1.00 95.88 122 LYS A N 1
ATOM 988 C CA . LYS A 1 122 ? -14.576 7.630 12.214 1.00 95.88 122 LYS A CA 1
ATOM 989 C C . LYS A 1 122 ? -15.685 6.620 12.500 1.00 95.88 122 LYS A C 1
ATOM 991 O O . LYS A 1 122 ? -16.459 6.845 13.421 1.00 95.88 122 LYS A O 1
ATOM 996 N N . GLN A 1 123 ? -15.742 5.512 11.756 1.00 95.31 123 GLN A N 1
ATOM 997 C CA . GLN A 1 123 ? -16.788 4.489 11.923 1.00 95.31 123 GLN A CA 1
ATOM 998 C C . GLN A 1 123 ? -16.769 3.866 13.326 1.00 95.31 123 GLN A C 1
ATOM 1000 O O . GLN A 1 123 ? -17.831 3.642 13.895 1.00 95.31 123 GLN A O 1
ATOM 1005 N N . ILE A 1 124 ? -15.584 3.652 13.910 1.00 95.62 124 ILE A N 1
ATOM 1006 C CA . ILE A 1 124 ? -15.439 3.179 15.297 1.00 95.62 124 ILE A CA 1
ATOM 1007 C C . ILE A 1 124 ? -16.007 4.198 16.296 1.00 95.62 124 ILE A C 1
ATOM 1009 O O . ILE A 1 124 ? -16.759 3.819 17.188 1.00 95.62 124 ILE A O 1
ATOM 1013 N N . LYS A 1 125 ? -15.707 5.491 16.128 1.00 94.88 125 LYS A N 1
ATOM 1014 C CA . LYS A 1 125 ? -16.147 6.552 17.052 1.00 94.88 125 LYS A CA 1
ATOM 1015 C C . LYS A 1 125 ? -17.649 6.845 17.043 1.00 94.88 125 LYS A C 1
ATOM 1017 O O . LYS A 1 125 ? -18.133 7.427 18.010 1.00 94.88 125 LYS A O 1
ATOM 1022 N N . VAL A 1 126 ? -18.371 6.481 15.981 1.00 92.88 126 VAL A N 1
ATOM 1023 C CA . VAL A 1 126 ? -19.838 6.648 15.896 1.00 92.88 126 VAL A CA 1
ATOM 1024 C C . VAL A 1 126 ? -20.619 5.323 15.935 1.00 92.88 126 VAL A C 1
ATOM 1026 O O . VAL A 1 126 ? -21.842 5.353 15.937 1.00 92.88 126 VAL A O 1
ATOM 1029 N N . ASP A 1 127 ? -19.932 4.174 15.958 1.00 91.25 127 ASP A N 1
ATOM 1030 C CA . ASP A 1 127 ? -20.479 2.805 15.803 1.00 91.25 127 ASP A CA 1
ATOM 1031 C C . ASP A 1 127 ? -21.322 2.573 14.517 1.00 91.25 127 ASP A C 1
ATOM 1033 O O . ASP A 1 127 ? -22.049 1.588 14.364 1.00 91.25 127 ASP A O 1
ATOM 1037 N N . GLU A 1 128 ? -21.187 3.457 13.523 1.00 90.50 128 GLU A N 1
ATOM 1038 C CA . GLU A 1 128 ? -21.865 3.369 12.224 1.00 90.50 128 GLU A CA 1
ATOM 1039 C C . GLU A 1 128 ? -20.914 2.872 11.128 1.00 90.50 128 GLU A C 1
ATOM 1041 O O . GLU A 1 128 ? -20.371 3.633 10.328 1.00 90.50 128 GLU A O 1
ATOM 1046 N N . TYR A 1 129 ? -20.728 1.555 11.062 1.00 89.31 129 TYR A N 1
ATOM 1047 C CA . TYR A 1 129 ? -19.988 0.909 9.975 1.00 89.31 129 TYR A CA 1
ATOM 1048 C C . TYR A 1 129 ? -20.751 0.979 8.644 1.00 89.31 129 TYR A C 1
ATOM 1050 O O . TYR A 1 129 ? -21.958 0.711 8.590 1.00 89.31 129 TYR A O 1
ATOM 1058 N N . PHE A 1 130 ? -20.038 1.245 7.543 1.00 87.69 130 PHE A N 1
ATOM 1059 C CA . PHE A 1 130 ? -20.623 1.259 6.200 1.00 87.69 130 PHE A CA 1
ATOM 1060 C C . PHE A 1 130 ? -21.188 -0.118 5.815 1.00 87.69 130 PHE A C 1
ATOM 1062 O O . PHE A 1 130 ? -20.454 -1.088 5.609 1.00 87.69 130 PHE A O 1
ATOM 1069 N N . LYS A 1 131 ? -22.513 -0.197 5.663 1.00 83.94 131 LYS A N 1
ATOM 1070 C CA . LYS A 1 131 ? -23.221 -1.415 5.248 1.00 83.94 131 LYS A CA 1
ATOM 1071 C C . LYS A 1 131 ? -23.297 -1.475 3.726 1.00 83.94 131 LYS A C 1
ATOM 1073 O O . LYS A 1 131 ? -24.174 -0.878 3.108 1.00 83.94 131 LYS A O 1
ATOM 1078 N N . ASN A 1 132 ? -22.366 -2.212 3.127 1.00 73.69 132 ASN A N 1
ATOM 1079 C CA . ASN A 1 132 ? -22.384 -2.491 1.696 1.00 73.69 132 ASN A CA 1
ATOM 1080 C C . ASN A 1 132 ? -23.591 -3.382 1.333 1.00 73.69 132 ASN A C 1
ATOM 1082 O O . ASN A 1 132 ? -23.785 -4.445 1.927 1.00 73.69 132 ASN A O 1
ATOM 1086 N N . ASN A 1 133 ? -24.390 -2.973 0.345 1.00 69.25 133 ASN A N 1
ATOM 1087 C CA . ASN A 1 133 ? -25.611 -3.672 -0.067 1.00 69.25 133 ASN A CA 1
ATOM 1088 C C . ASN A 1 133 ? -25.309 -4.906 -0.941 1.00 69.25 133 ASN A C 1
ATOM 1090 O O . ASN A 1 133 ? -25.564 -4.917 -2.141 1.00 69.25 133 ASN A O 1
ATOM 1094 N N . ILE A 1 134 ? -24.786 -5.955 -0.297 1.00 57.03 134 ILE A N 1
ATOM 1095 C CA . ILE A 1 134 ? -24.723 -7.355 -0.759 1.00 57.03 134 ILE A CA 1
ATOM 1096 C C . ILE A 1 134 ? -24.261 -7.527 -2.222 1.00 57.03 134 ILE A C 1
ATOM 1098 O O . ILE A 1 134 ? -24.975 -8.083 -3.058 1.00 57.03 134 ILE A O 1
ATOM 1102 N N . ASN A 1 135 ? -23.013 -7.151 -2.526 1.00 69.19 135 ASN A N 1
ATOM 1103 C CA . ASN A 1 135 ? -22.320 -7.722 -3.684 1.00 69.19 135 ASN A CA 1
ATOM 1104 C C . ASN A 1 135 ? -21.492 -8.947 -3.255 1.00 69.19 135 ASN A C 1
ATOM 1106 O O . ASN A 1 135 ? -20.441 -8.816 -2.627 1.00 69.19 135 ASN A O 1
ATOM 1110 N N . ILE A 1 136 ? -21.948 -10.141 -3.650 1.00 70.06 136 ILE A N 1
ATOM 1111 C CA . ILE A 1 136 ? -21.304 -11.439 -3.372 1.00 70.06 136 ILE A CA 1
ATOM 1112 C C . ILE A 1 136 ? -19.843 -11.481 -3.870 1.00 70.06 136 ILE A C 1
ATOM 1114 O O . ILE A 1 136 ? -19.009 -12.170 -3.285 1.00 70.06 136 ILE A O 1
ATOM 1118 N N . GLN A 1 137 ? -19.505 -10.711 -4.910 1.00 89.56 137 GLN A N 1
ATOM 1119 C CA . GLN A 1 137 ? -18.160 -10.655 -5.490 1.00 89.56 137 GLN A CA 1
ATOM 1120 C C . GLN A 1 137 ? -17.135 -9.915 -4.615 1.00 89.56 137 GLN A C 1
ATOM 1122 O O . GLN A 1 137 ? -15.939 -10.073 -4.848 1.00 89.56 137 GLN A O 1
ATOM 1127 N N . GLY A 1 138 ? -17.563 -9.144 -3.602 1.00 93.31 138 GLY A N 1
ATOM 1128 C CA . GLY A 1 138 ? -16.667 -8.329 -2.767 1.00 93.31 138 GLY A CA 1
ATOM 1129 C C . GLY A 1 138 ? -15.512 -9.125 -2.150 1.00 93.31 138 GLY A C 1
ATOM 1130 O O . GLY A 1 138 ? -14.369 -8.676 -2.177 1.00 93.31 138 GLY A O 1
ATOM 1131 N N . LYS A 1 139 ? -15.787 -10.354 -1.697 1.00 94.69 139 LYS A N 1
ATOM 1132 C CA . LYS A 1 139 ? -14.784 -11.274 -1.135 1.00 94.69 139 LYS A CA 1
ATOM 1133 C C . LYS A 1 139 ? -13.752 -11.725 -2.167 1.00 94.69 139 LYS A C 1
ATOM 1135 O O . LYS A 1 139 ? -12.564 -11.611 -1.913 1.00 94.69 139 LYS A O 1
ATOM 1140 N N . VAL A 1 140 ? -14.203 -12.128 -3.356 1.00 95.69 140 VAL A N 1
ATOM 1141 C CA . VAL A 1 140 ? -13.334 -12.573 -4.465 1.00 95.69 140 VAL A CA 1
ATOM 1142 C C . VAL A 1 140 ? -12.463 -11.425 -4.992 1.00 95.69 140 VAL A C 1
ATOM 1144 O O . VAL A 1 140 ? -11.307 -11.625 -5.362 1.00 95.69 140 VAL A O 1
ATOM 1147 N N . ILE A 1 141 ? -13.008 -10.206 -4.997 1.00 96.62 141 ILE A N 1
ATOM 1148 C CA . ILE A 1 141 ? -12.263 -8.970 -5.259 1.00 96.62 141 ILE A CA 1
ATOM 1149 C C . ILE A 1 141 ? -11.175 -8.765 -4.192 1.00 96.62 141 ILE A C 1
ATOM 1151 O O . ILE A 1 141 ? -10.033 -8.473 -4.542 1.00 96.62 141 ILE A O 1
ATOM 1155 N N . PHE A 1 142 ? -11.495 -8.962 -2.910 1.00 97.56 142 PHE A N 1
ATOM 1156 C CA . PHE A 1 142 ? -10.525 -8.827 -1.822 1.00 97.56 142 PHE A CA 1
ATOM 1157 C C . PHE A 1 142 ? -9.423 -9.896 -1.866 1.00 97.56 142 PHE A C 1
ATOM 1159 O O . PHE A 1 142 ? -8.255 -9.556 -1.714 1.00 97.56 142 PHE A O 1
ATOM 1166 N N . ASP A 1 143 ? -9.750 -11.156 -2.163 1.00 97.50 143 ASP A N 1
ATOM 1167 C CA . ASP A 1 143 ? -8.758 -12.225 -2.353 1.00 97.50 143 ASP A CA 1
ATOM 1168 C C . ASP A 1 143 ? -7.757 -11.878 -3.472 1.00 97.50 143 ASP A C 1
ATOM 1170 O O . ASP A 1 143 ? -6.542 -11.997 -3.298 1.00 97.50 143 ASP A O 1
ATOM 1174 N N . ARG A 1 144 ? -8.247 -11.366 -4.612 1.00 97.69 144 ARG A N 1
ATOM 1175 C CA . ARG A 1 144 ? -7.392 -10.881 -5.713 1.00 97.69 144 ARG A CA 1
ATOM 1176 C C . ARG A 1 144 ? -6.553 -9.669 -5.308 1.00 97.69 144 ARG A C 1
ATOM 1178 O O . ARG A 1 144 ? -5.372 -9.611 -5.644 1.00 97.69 144 ARG A O 1
ATOM 1185 N N . PHE A 1 145 ? -7.133 -8.730 -4.563 1.00 98.12 145 PHE A N 1
ATOM 1186 C CA . PHE A 1 145 ? -6.414 -7.581 -4.014 1.00 98.12 145 PHE A CA 1
ATOM 1187 C C . PHE A 1 145 ? -5.270 -8.011 -3.079 1.00 98.12 145 PHE A C 1
ATOM 1189 O O . PHE A 1 145 ? -4.150 -7.528 -3.240 1.00 98.12 145 PHE A O 1
ATOM 1196 N N . LEU A 1 146 ? -5.505 -8.962 -2.165 1.00 97.88 146 LEU A N 1
ATOM 1197 C CA . LEU A 1 146 ? -4.462 -9.513 -1.290 1.00 97.88 146 LEU A CA 1
ATOM 1198 C C . LEU A 1 146 ? -3.302 -10.111 -2.097 1.00 97.88 146 LEU A C 1
ATOM 1200 O O . LEU A 1 146 ? -2.146 -9.868 -1.757 1.00 97.88 146 LEU A O 1
ATOM 1204 N N . ILE A 1 147 ? -3.595 -10.855 -3.169 1.00 97.00 147 ILE A N 1
ATOM 1205 C CA . ILE A 1 147 ? -2.577 -11.466 -4.039 1.00 97.00 147 ILE A CA 1
ATOM 1206 C C . ILE A 1 147 ? -1.723 -10.390 -4.730 1.00 97.00 147 ILE A C 1
ATOM 1208 O O . ILE A 1 147 ? -0.496 -10.455 -4.655 1.00 97.00 147 ILE A O 1
ATOM 1212 N N . LEU A 1 148 ? -2.340 -9.372 -5.343 1.00 96.56 148 LEU A N 1
ATOM 1213 C CA . LEU A 1 148 ? -1.612 -8.292 -6.029 1.00 96.56 148 LEU A CA 1
ATOM 1214 C C . LEU A 1 148 ? -0.819 -7.398 -5.057 1.00 96.56 148 LEU A C 1
ATOM 1216 O O . LEU A 1 148 ? 0.307 -6.989 -5.357 1.00 96.56 148 LEU A O 1
ATOM 1220 N N . ASN A 1 149 ? -1.359 -7.140 -3.863 1.00 95.31 149 ASN A N 1
ATOM 1221 C CA . ASN A 1 149 ? -0.657 -6.428 -2.795 1.00 95.31 149 ASN A CA 1
ATOM 1222 C C . ASN A 1 149 ? 0.558 -7.239 -2.292 1.00 95.31 149 ASN A C 1
ATOM 1224 O O . ASN A 1 149 ? 1.666 -6.713 -2.232 1.00 95.31 149 ASN A O 1
ATOM 1228 N N . GLN A 1 150 ? 0.408 -8.546 -2.024 1.00 94.25 150 GLN A N 1
ATOM 1229 C CA . GLN A 1 150 ? 1.548 -9.396 -1.640 1.00 94.25 150 GLN A CA 1
ATOM 1230 C C . GLN A 1 150 ? 2.604 -9.500 -2.748 1.00 94.25 150 GLN A C 1
ATOM 1232 O O . GLN A 1 150 ? 3.792 -9.484 -2.431 1.00 94.25 150 GLN A O 1
ATOM 1237 N N . PHE A 1 151 ? 2.201 -9.582 -4.021 1.00 93.81 151 PHE A N 1
ATOM 1238 C CA . PHE A 1 151 ? 3.125 -9.592 -5.158 1.00 93.81 151 PHE A CA 1
ATOM 1239 C C . PHE A 1 151 ? 3.945 -8.297 -5.224 1.00 93.81 151 PHE A C 1
ATOM 1241 O O . PHE A 1 151 ? 5.172 -8.345 -5.189 1.00 93.81 151 PHE A O 1
ATOM 1248 N N . SER A 1 152 ? 3.280 -7.137 -5.226 1.00 92.19 152 SER A N 1
ATOM 1249 C CA . SER A 1 152 ? 3.968 -5.842 -5.295 1.00 92.19 152 SER A CA 1
ATOM 1250 C C . SER A 1 152 ? 4.837 -5.549 -4.065 1.00 92.19 152 SER A C 1
ATOM 1252 O O . SER A 1 152 ? 5.952 -5.058 -4.237 1.00 92.19 152 SER A O 1
ATOM 1254 N N . LYS A 1 153 ? 4.398 -5.885 -2.840 1.00 90.81 153 LYS A N 1
ATOM 1255 C CA . LYS A 1 153 ? 5.187 -5.672 -1.608 1.00 90.81 153 LYS A CA 1
ATOM 1256 C C . LYS A 1 153 ? 6.378 -6.623 -1.428 1.00 90.81 153 LYS A C 1
ATOM 1258 O O . LYS A 1 153 ? 7.310 -6.255 -0.719 1.00 90.81 153 LYS A O 1
ATOM 1263 N N . ARG A 1 154 ? 6.359 -7.836 -1.999 1.00 93.00 154 ARG A N 1
ATOM 1264 C CA . ARG A 1 154 ? 7.403 -8.863 -1.760 1.00 93.00 154 ARG A CA 1
ATOM 1265 C C . ARG A 1 154 ? 8.359 -9.107 -2.924 1.00 93.00 154 ARG A C 1
ATOM 1267 O O . ARG A 1 154 ? 9.312 -9.862 -2.751 1.00 93.00 154 ARG A O 1
ATOM 1274 N N . ASP A 1 155 ? 8.126 -8.519 -4.093 1.00 95.38 155 ASP A N 1
ATOM 1275 C CA . ASP A 1 155 ? 9.062 -8.640 -5.207 1.00 95.38 155 ASP A CA 1
ATOM 1276 C C . ASP A 1 155 ? 10.170 -7.576 -5.118 1.00 95.38 155 ASP A C 1
ATOM 1278 O O . ASP A 1 155 ? 9.940 -6.394 -5.386 1.00 95.38 155 ASP A O 1
ATOM 1282 N N . ASP A 1 156 ? 11.384 -8.013 -4.761 1.00 94.25 156 ASP A N 1
ATOM 1283 C CA . ASP A 1 156 ? 12.584 -7.167 -4.649 1.00 94.25 156 ASP A CA 1
ATOM 1284 C C . ASP A 1 156 ? 12.820 -6.275 -5.876 1.00 94.25 156 ASP A C 1
ATOM 1286 O O . ASP A 1 156 ? 13.333 -5.166 -5.741 1.00 94.25 156 ASP A O 1
ATOM 1290 N N . ASP A 1 157 ? 12.498 -6.754 -7.081 1.00 94.25 157 ASP A N 1
ATOM 1291 C CA . ASP A 1 157 ? 12.783 -6.022 -8.313 1.00 94.25 157 ASP A CA 1
ATOM 1292 C C . ASP A 1 157 ? 11.753 -4.900 -8.523 1.00 94.25 157 ASP A C 1
ATOM 1294 O O . ASP A 1 157 ? 12.128 -3.792 -8.916 1.00 94.25 157 ASP A O 1
ATOM 1298 N N . ILE A 1 158 ? 10.473 -5.143 -8.195 1.00 94.50 158 ILE A N 1
ATOM 1299 C CA . ILE A 1 158 ? 9.441 -4.090 -8.142 1.00 94.50 158 ILE A CA 1
ATOM 1300 C C . ILE A 1 158 ? 9.802 -3.054 -7.072 1.00 94.50 158 ILE A C 1
ATOM 1302 O O . ILE A 1 158 ? 9.773 -1.856 -7.350 1.00 94.50 158 ILE A O 1
ATOM 1306 N N . GLN A 1 159 ? 10.178 -3.487 -5.865 1.00 92.94 159 GLN A N 1
ATOM 1307 C CA . GLN A 1 159 ? 10.549 -2.570 -4.782 1.00 92.94 159 GLN A CA 1
ATOM 1308 C C . GLN A 1 159 ? 11.768 -1.711 -5.154 1.00 92.94 159 GLN A C 1
ATOM 1310 O O . GLN A 1 159 ? 11.766 -0.501 -4.927 1.00 92.94 159 GLN A O 1
ATOM 1315 N N . LEU A 1 160 ? 12.772 -2.298 -5.813 1.00 92.75 160 LEU A N 1
ATOM 1316 C CA . LEU A 1 160 ? 13.951 -1.584 -6.304 1.00 92.75 160 LEU A CA 1
ATOM 1317 C C . LEU A 1 160 ? 13.617 -0.558 -7.403 1.00 92.75 160 LEU A C 1
ATOM 1319 O O . LEU A 1 160 ? 14.155 0.552 -7.380 1.00 92.75 160 LEU A O 1
ATOM 1323 N N . LEU A 1 161 ? 12.712 -0.898 -8.333 1.00 93.81 161 LEU A N 1
ATOM 1324 C CA . LEU A 1 161 ? 12.182 0.042 -9.328 1.00 93.81 161 LEU A CA 1
ATOM 1325 C C . LEU A 1 161 ? 11.465 1.212 -8.645 1.00 93.81 161 LEU A C 1
ATOM 1327 O O . LEU A 1 161 ? 11.801 2.365 -8.908 1.00 93.81 161 LEU A O 1
ATOM 1331 N N . LEU A 1 162 ? 10.492 0.924 -7.774 1.00 91.88 162 LEU A N 1
ATOM 1332 C CA . LEU A 1 162 ? 9.679 1.938 -7.096 1.00 91.88 162 LEU A CA 1
ATOM 1333 C C . LEU A 1 162 ? 10.539 2.867 -6.232 1.00 91.88 162 LEU A C 1
ATOM 1335 O O . LEU A 1 162 ? 10.310 4.077 -6.215 1.00 91.88 162 LEU A O 1
ATOM 1339 N N . TRP A 1 163 ? 11.567 2.325 -5.575 1.00 89.81 163 TRP A N 1
ATOM 1340 C CA . TRP A 1 163 ? 12.547 3.105 -4.828 1.00 89.81 163 TRP A CA 1
ATOM 1341 C C . TRP A 1 163 ? 13.339 4.055 -5.734 1.00 89.81 163 TRP A C 1
ATOM 1343 O O . TRP A 1 163 ? 13.346 5.260 -5.479 1.00 89.81 163 TRP A O 1
ATOM 1353 N N . MET A 1 164 ? 13.932 3.565 -6.832 1.00 91.50 164 MET A N 1
ATOM 1354 C CA . MET A 1 164 ? 14.637 4.417 -7.805 1.00 91.50 164 MET A CA 1
ATOM 1355 C C . MET A 1 164 ? 13.711 5.490 -8.399 1.00 91.50 164 MET A C 1
ATOM 1357 O O . MET A 1 164 ? 14.058 6.671 -8.443 1.00 91.50 164 MET A O 1
ATOM 1361 N N . TYR A 1 165 ? 12.493 5.106 -8.780 1.00 92.12 165 TYR A N 1
ATOM 1362 C CA . TYR A 1 165 ? 11.460 6.016 -9.271 1.00 92.12 165 TYR A CA 1
ATOM 1363 C C . TYR A 1 165 ? 11.034 7.077 -8.244 1.00 92.12 165 TYR A C 1
ATOM 1365 O O . TYR A 1 165 ? 10.520 8.116 -8.653 1.00 92.12 165 TYR A O 1
ATOM 1373 N N . ASN A 1 166 ? 11.277 6.872 -6.944 1.00 87.62 166 ASN A N 1
ATOM 1374 C CA . ASN A 1 166 ? 11.030 7.845 -5.875 1.00 87.62 166 ASN A CA 1
ATOM 1375 C C . ASN A 1 166 ? 12.279 8.687 -5.489 1.00 87.62 166 ASN A C 1
ATOM 1377 O O . ASN A 1 166 ? 12.279 9.386 -4.472 1.00 87.62 166 ASN A O 1
ATOM 1381 N N . SER A 1 167 ? 13.321 8.685 -6.334 1.00 86.12 167 SER A N 1
ATOM 1382 C CA . SER A 1 167 ? 14.668 9.260 -6.114 1.00 86.12 167 SER A CA 1
ATOM 1383 C C . SER A 1 167 ? 15.610 8.462 -5.201 1.00 86.12 167 SER A C 1
ATOM 1385 O O . SER A 1 167 ? 16.551 9.033 -4.652 1.00 86.12 167 SER A O 1
ATOM 1387 N N . GLY A 1 168 ? 15.414 7.151 -5.067 1.00 86.06 168 GLY A N 1
ATOM 1388 C CA . GLY A 1 168 ? 16.486 6.247 -4.645 1.00 86.06 168 GLY A CA 1
ATOM 1389 C C . GLY A 1 168 ? 17.614 6.179 -5.684 1.00 86.06 168 GLY A C 1
ATOM 1390 O O . GLY A 1 168 ? 17.388 6.417 -6.873 1.00 86.06 168 GLY A O 1
ATOM 1391 N N . SER A 1 169 ? 18.834 5.849 -5.256 1.00 86.31 169 SER A N 1
ATOM 1392 C CA . SER A 1 169 ? 20.001 5.750 -6.142 1.00 86.31 169 SER A CA 1
ATOM 1393 C C . SER A 1 169 ? 20.874 4.536 -5.821 1.00 86.31 169 SER A C 1
ATOM 1395 O O . SER A 1 169 ? 21.230 4.253 -4.678 1.00 86.31 169 SER A O 1
ATOM 1397 N N . ILE A 1 170 ? 21.238 3.783 -6.856 1.00 82.00 170 ILE A N 1
ATOM 1398 C CA . ILE A 1 170 ? 21.949 2.510 -6.721 1.00 82.00 170 ILE A CA 1
ATOM 1399 C C . ILE A 1 170 ? 23.448 2.792 -6.795 1.00 82.00 170 ILE A C 1
ATOM 1401 O O . ILE A 1 170 ? 24.067 2.790 -7.863 1.00 82.00 170 ILE A O 1
ATOM 1405 N N . GLY A 1 171 ? 24.027 3.114 -5.638 1.00 83.19 171 GLY A N 1
ATOM 1406 C CA . GLY A 1 171 ? 25.414 3.558 -5.509 1.00 83.19 171 GLY A CA 1
ATOM 1407 C C . GLY A 1 171 ? 25.618 4.935 -6.140 1.00 83.19 171 GLY A C 1
ATOM 1408 O O . GLY A 1 171 ? 25.548 5.946 -5.452 1.00 83.19 171 GLY A O 1
ATOM 1409 N N . ARG A 1 172 ? 25.851 4.969 -7.458 1.00 82.38 172 ARG A N 1
ATOM 1410 C CA . ARG A 1 172 ? 25.908 6.208 -8.257 1.00 82.38 172 ARG A CA 1
ATOM 1411 C C . ARG A 1 172 ? 24.786 6.352 -9.287 1.00 82.38 172 ARG A C 1
ATOM 1413 O O . ARG A 1 172 ? 24.688 7.414 -9.878 1.00 82.38 172 ARG A O 1
ATOM 1420 N N . TYR A 1 173 ? 24.017 5.291 -9.541 1.00 84.31 173 TYR A N 1
ATOM 1421 C CA . TYR A 1 173 ? 23.046 5.250 -10.635 1.00 84.31 173 TYR A CA 1
ATOM 1422 C C . TYR A 1 173 ? 21.699 5.830 -10.203 1.00 84.31 173 TYR A C 1
ATOM 1424 O O . TYR A 1 173 ? 21.123 5.362 -9.217 1.00 84.31 173 TYR A O 1
ATOM 1432 N N . THR A 1 174 ? 21.193 6.813 -10.941 1.00 90.38 174 THR A N 1
ATOM 1433 C CA . THR A 1 174 ? 19.879 7.437 -10.715 1.00 90.38 174 THR A CA 1
ATOM 1434 C C . THR A 1 174 ? 18.833 6.946 -11.725 1.00 90.38 174 THR A C 1
ATOM 1436 O O . THR A 1 174 ? 19.115 6.106 -12.584 1.00 90.38 174 THR A O 1
ATOM 1439 N N . VAL A 1 175 ? 17.603 7.464 -11.636 1.00 92.25 175 VAL A N 1
ATOM 1440 C CA . VAL A 1 175 ? 16.554 7.1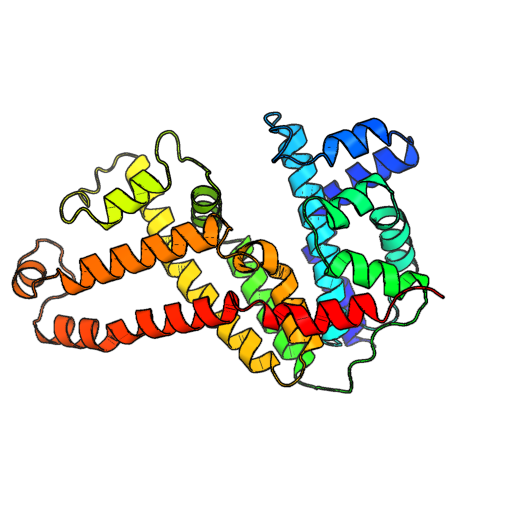67 -12.625 1.00 92.25 175 VAL A CA 1
ATOM 1441 C C . VAL A 1 175 ? 16.885 7.755 -14.004 1.00 92.25 175 VAL A C 1
ATOM 1443 O O . VAL A 1 175 ? 16.568 7.147 -15.022 1.00 92.25 175 VAL A O 1
ATOM 1446 N N . GLU A 1 176 ? 17.616 8.870 -14.055 1.00 91.88 176 GLU A N 1
ATOM 1447 C CA . GLU A 1 176 ? 18.101 9.488 -15.291 1.00 91.88 176 GLU A CA 1
ATOM 1448 C C . GLU A 1 176 ? 19.169 8.628 -15.993 1.00 91.88 176 GLU A C 1
ATOM 1450 O O . GLU A 1 176 ? 19.192 8.574 -17.224 1.00 91.88 176 GLU A O 1
ATOM 1455 N N . ASP A 1 177 ? 20.027 7.916 -15.249 1.00 88.44 177 ASP A N 1
ATOM 1456 C CA . ASP A 1 177 ? 20.944 6.919 -15.829 1.00 88.44 177 ASP A CA 1
ATOM 1457 C C . ASP A 1 177 ? 20.175 5.721 -16.410 1.00 88.44 177 ASP A C 1
ATOM 1459 O O . ASP A 1 177 ? 20.527 5.197 -17.469 1.00 88.44 177 ASP A O 1
ATOM 1463 N N . PHE A 1 178 ? 19.104 5.290 -15.735 1.00 89.56 178 PHE A N 1
ATOM 1464 C CA . PHE A 1 178 ? 18.229 4.216 -16.208 1.00 89.56 178 PHE A CA 1
ATOM 1465 C C . PHE A 1 178 ? 17.459 4.618 -17.479 1.00 89.56 178 PHE A C 1
ATOM 1467 O O . PHE A 1 178 ? 17.381 3.839 -18.431 1.00 89.56 178 PHE A O 1
ATOM 1474 N N . HIS A 1 179 ? 16.968 5.858 -17.554 1.00 91.44 179 HIS A N 1
ATOM 1475 C CA . HIS A 1 179 ? 16.382 6.427 -18.772 1.00 91.44 179 HIS A CA 1
ATOM 1476 C C . HIS A 1 179 ? 17.399 6.487 -19.923 1.00 91.44 179 HIS A C 1
ATOM 1478 O O . HIS A 1 179 ? 17.102 6.021 -21.023 1.00 91.44 179 HIS A O 1
ATOM 1484 N N . GLN A 1 180 ? 18.625 6.961 -19.673 1.00 87.12 180 GLN A N 1
ATOM 1485 C CA . GLN A 1 180 ? 19.700 6.969 -20.677 1.00 87.12 180 GLN A CA 1
ATOM 1486 C C . GLN A 1 180 ? 20.082 5.557 -21.151 1.00 87.12 180 GLN A C 1
ATOM 1488 O O . GLN A 1 180 ? 20.350 5.352 -22.339 1.00 87.12 180 GLN A O 1
ATOM 1493 N N . LEU A 1 181 ? 20.082 4.558 -20.260 1.00 83.38 181 LEU A N 1
ATOM 1494 C CA . LEU A 1 181 ? 20.298 3.154 -20.626 1.00 83.38 181 LEU A CA 1
ATOM 1495 C C . LEU A 1 181 ? 19.226 2.663 -21.614 1.00 83.38 181 LEU A C 1
ATOM 1497 O O . LEU A 1 181 ? 19.565 2.055 -22.627 1.00 83.38 181 LEU A O 1
ATOM 1501 N N . LEU A 1 182 ? 17.952 2.975 -21.360 1.00 84.38 182 LEU A N 1
ATOM 1502 C CA . LEU A 1 182 ? 16.823 2.591 -22.217 1.00 84.38 182 LEU A CA 1
ATOM 1503 C C . LEU A 1 182 ? 16.809 3.293 -23.592 1.00 84.38 182 LEU A C 1
ATOM 1505 O O . LEU A 1 182 ? 16.332 2.711 -24.570 1.00 84.38 182 LEU A O 1
ATOM 1509 N N . GLU A 1 183 ? 17.344 4.515 -23.699 1.00 84.88 183 GLU A N 1
ATOM 1510 C CA . GLU A 1 183 ? 17.540 5.188 -24.996 1.00 84.88 183 GLU A CA 1
ATOM 1511 C C . GLU A 1 183 ? 18.730 4.624 -25.796 1.00 84.88 183 GLU A C 1
ATOM 1513 O O . GLU A 1 183 ? 18.760 4.688 -27.030 1.00 84.88 183 GLU A O 1
ATOM 1518 N N . SER A 1 184 ? 19.750 4.092 -25.118 1.00 76.94 184 SER A N 1
ATOM 1519 C CA . SER A 1 184 ? 21.057 3.837 -25.727 1.00 76.94 184 SER A CA 1
ATOM 1520 C C . SER A 1 184 ? 21.200 2.431 -26.321 1.00 76.94 184 SER A C 1
ATOM 1522 O O . SER A 1 184 ? 21.726 1.503 -25.705 1.00 76.94 184 SER A O 1
ATOM 1524 N N . LYS A 1 185 ? 20.852 2.320 -27.613 1.00 63.91 185 LYS A N 1
ATOM 1525 C CA . LYS A 1 185 ? 20.944 1.120 -28.484 1.00 63.91 185 LYS A CA 1
ATOM 1526 C C . LYS A 1 185 ? 22.235 0.275 -28.404 1.00 63.91 185 LYS A C 1
ATOM 1528 O O . LYS A 1 185 ? 22.248 -0.845 -28.909 1.00 63.91 185 LYS A O 1
ATOM 1533 N N . HIS A 1 186 ? 23.327 0.786 -27.832 1.00 55.31 186 HIS A N 1
ATOM 1534 C CA . HIS A 1 186 ? 24.631 0.112 -27.772 1.00 55.31 186 HIS A CA 1
ATOM 1535 C C . HIS A 1 186 ? 25.192 -0.101 -26.354 1.00 55.31 186 HIS A C 1
ATOM 1537 O O . HIS A 1 186 ? 26.214 -0.775 -26.218 1.00 55.31 186 HIS A O 1
ATOM 1543 N N . ASN A 1 187 ? 24.536 0.408 -25.303 1.00 48.97 187 ASN A N 1
ATOM 1544 C CA . ASN A 1 187 ? 25.050 0.313 -23.929 1.00 48.97 187 ASN A CA 1
ATOM 1545 C C . ASN A 1 187 ? 24.584 -0.944 -23.177 1.00 48.97 187 ASN A C 1
ATOM 1547 O O . ASN A 1 187 ? 25.076 -1.212 -22.085 1.00 48.97 187 ASN A O 1
ATOM 1551 N N . PHE A 1 188 ? 23.772 -1.804 -23.803 1.00 50.88 188 PHE A N 1
ATOM 1552 C CA . PHE A 1 188 ? 23.511 -3.187 -23.363 1.00 50.88 188 PHE A CA 1
ATOM 1553 C C . PHE A 1 188 ? 24.735 -4.127 -23.488 1.00 50.88 188 PHE A C 1
ATOM 1555 O O . PHE A 1 188 ? 24.611 -5.350 -23.599 1.00 50.88 188 PHE A O 1
ATOM 1562 N N . LYS A 1 189 ? 25.952 -3.576 -23.403 1.00 49.25 189 LYS A N 1
ATOM 1563 C CA . LYS A 1 189 ? 27.134 -4.332 -22.997 1.00 49.25 189 LYS A CA 1
ATOM 1564 C C . LYS A 1 189 ? 26.992 -4.652 -21.513 1.00 49.25 189 LYS A C 1
ATOM 1566 O O . LYS A 1 189 ? 27.412 -3.888 -20.650 1.00 49.25 189 LYS A O 1
ATOM 1571 N N . VAL A 1 190 ? 26.384 -5.803 -21.242 1.00 49.53 190 VAL A N 1
ATOM 1572 C CA . VAL A 1 190 ? 26.387 -6.435 -19.921 1.00 49.53 190 VAL A CA 1
ATOM 1573 C C . VAL A 1 190 ? 27.825 -6.854 -19.604 1.00 49.53 190 VAL A C 1
ATOM 1575 O O . VAL A 1 190 ? 28.224 -7.994 -19.831 1.00 49.53 190 VAL A O 1
ATOM 1578 N N . ASP A 1 191 ? 28.620 -5.907 -19.108 1.00 49.00 191 ASP A N 1
ATOM 1579 C CA . ASP A 1 191 ? 29.817 -6.218 -18.335 1.00 49.00 191 ASP A CA 1
ATOM 1580 C C . ASP A 1 191 ? 29.384 -7.060 -17.132 1.00 49.00 191 ASP A C 1
ATOM 1582 O O . ASP A 1 191 ? 28.425 -6.703 -16.445 1.00 49.00 191 ASP A O 1
ATOM 1586 N N . ASN A 1 192 ? 30.121 -8.120 -16.796 1.00 53.56 192 ASN A N 1
ATOM 1587 C CA . ASN A 1 192 ? 29.839 -8.968 -15.624 1.00 53.56 192 ASN A CA 1
ATOM 1588 C C . ASN A 1 192 ? 30.118 -8.269 -14.268 1.00 53.56 192 ASN A C 1
ATOM 1590 O O . ASN A 1 192 ? 30.244 -8.921 -13.234 1.00 53.56 192 ASN A O 1
ATOM 1594 N N . ASN A 1 193 ? 30.225 -6.939 -14.269 1.00 61.88 193 ASN A N 1
ATOM 1595 C CA . ASN A 1 193 ? 30.349 -6.101 -13.086 1.00 61.88 193 ASN A CA 1
ATOM 1596 C C . ASN A 1 193 ? 29.001 -6.018 -12.356 1.00 61.88 193 ASN A C 1
ATOM 1598 O O . ASN A 1 193 ? 27.956 -5.863 -12.983 1.00 61.88 193 ASN A O 1
ATOM 1602 N N . GLN A 1 194 ? 29.029 -6.032 -11.023 1.00 61.97 194 GLN A N 1
ATOM 1603 C CA . GLN A 1 194 ? 27.846 -6.142 -10.155 1.00 61.97 194 GLN A CA 1
ATOM 1604 C C . GLN A 1 194 ? 26.740 -5.096 -10.428 1.00 61.97 194 GLN A C 1
ATOM 1606 O O . GLN A 1 194 ? 25.564 -5.375 -10.214 1.00 61.97 194 GLN A O 1
ATOM 1611 N N . ASN A 1 195 ? 27.090 -3.933 -10.986 1.00 63.34 195 ASN A N 1
ATOM 1612 C CA . ASN A 1 195 ? 26.141 -2.886 -11.383 1.00 63.34 195 ASN A CA 1
ATOM 1613 C C . ASN A 1 195 ? 25.186 -3.309 -12.519 1.00 63.34 195 ASN A C 1
ATOM 1615 O O . ASN A 1 195 ? 24.042 -2.859 -12.542 1.00 63.34 195 ASN A O 1
ATOM 1619 N N . SER A 1 196 ? 25.622 -4.161 -13.457 1.00 68.12 196 SER A N 1
ATOM 1620 C CA . SER A 1 196 ? 24.763 -4.616 -14.564 1.00 68.12 196 SER A CA 1
ATOM 1621 C C . SER A 1 196 ? 23.677 -5.573 -14.073 1.00 68.12 196 SER A C 1
ATOM 1623 O O . SER A 1 196 ? 22.540 -5.491 -14.526 1.00 68.12 196 SER A O 1
ATOM 1625 N N . ILE A 1 197 ? 23.995 -6.409 -13.078 1.00 73.75 197 ILE A N 1
ATOM 1626 C CA . ILE A 1 197 ? 23.036 -7.278 -12.383 1.00 73.75 197 ILE A CA 1
ATOM 1627 C C . ILE A 1 197 ? 21.911 -6.425 -11.786 1.00 73.75 197 ILE A C 1
ATOM 1629 O O . ILE A 1 197 ? 20.736 -6.746 -11.952 1.00 73.75 197 ILE A O 1
ATOM 1633 N N . THR A 1 198 ? 22.254 -5.306 -11.147 1.00 78.38 198 THR A N 1
ATOM 1634 C CA . THR A 1 198 ? 21.262 -4.435 -10.514 1.00 78.38 198 THR A CA 1
ATOM 1635 C C . THR A 1 198 ? 20.446 -3.620 -11.525 1.00 78.38 198 THR A C 1
ATOM 1637 O O . THR A 1 198 ? 19.241 -3.477 -11.346 1.00 78.38 198 THR A O 1
ATOM 1640 N N . LEU A 1 199 ? 21.039 -3.155 -12.629 1.00 78.50 199 LEU A N 1
ATOM 1641 C CA . LEU A 1 199 ? 20.280 -2.525 -13.723 1.00 78.50 199 LEU A CA 1
ATOM 1642 C C . LEU A 1 199 ? 19.330 -3.527 -14.410 1.00 78.50 199 LEU A C 1
ATOM 1644 O O . LEU A 1 199 ? 18.187 -3.185 -14.707 1.00 78.50 199 LEU A O 1
ATOM 1648 N N . ASN A 1 200 ? 19.747 -4.789 -14.567 1.00 80.75 200 ASN A N 1
ATOM 1649 C CA . ASN A 1 200 ? 18.879 -5.871 -15.041 1.00 80.75 200 ASN A CA 1
ATOM 1650 C C . ASN A 1 200 ? 17.720 -6.152 -14.066 1.00 80.75 200 ASN A C 1
ATOM 1652 O O . ASN A 1 200 ? 16.597 -6.367 -14.521 1.00 80.75 200 ASN A O 1
ATOM 1656 N N . LYS A 1 201 ? 17.948 -6.084 -12.742 1.00 87.56 201 LYS A N 1
ATOM 1657 C CA . LYS A 1 201 ? 16.859 -6.138 -11.747 1.00 87.56 201 LYS A CA 1
ATOM 1658 C C . LYS A 1 201 ? 15.846 -5.012 -11.959 1.00 87.56 201 LYS A C 1
ATOM 1660 O O . LYS A 1 201 ? 14.659 -5.296 -11.963 1.00 87.56 201 LYS A O 1
ATOM 1665 N N . ILE A 1 202 ? 16.267 -3.769 -12.213 1.00 89.62 202 ILE A N 1
ATOM 1666 C CA . ILE A 1 202 ? 15.325 -2.656 -12.466 1.00 89.62 202 ILE A CA 1
ATOM 1667 C C . ILE A 1 202 ? 14.506 -2.892 -13.749 1.00 89.62 202 ILE A C 1
ATOM 1669 O O . ILE A 1 202 ? 13.305 -2.634 -13.761 1.00 89.62 202 ILE A O 1
ATOM 1673 N N . LEU A 1 203 ? 15.110 -3.436 -14.814 1.00 87.94 203 LEU A N 1
ATOM 1674 C CA . LEU A 1 203 ? 14.394 -3.794 -16.052 1.00 87.94 203 LEU A CA 1
ATOM 1675 C C . LEU A 1 203 ? 13.332 -4.889 -15.826 1.00 87.94 203 LEU A C 1
ATOM 1677 O O . LEU A 1 203 ? 12.221 -4.810 -16.360 1.00 87.94 203 LEU A O 1
ATOM 1681 N N . TRP A 1 204 ? 13.643 -5.895 -15.005 1.00 88.62 204 TRP A N 1
ATOM 1682 C CA . TRP A 1 204 ? 12.668 -6.898 -14.561 1.00 88.62 204 TRP A CA 1
ATOM 1683 C C . TRP A 1 204 ? 11.622 -6.325 -13.609 1.00 88.62 204 TRP A C 1
ATOM 1685 O O . TRP A 1 204 ? 10.447 -6.640 -13.770 1.00 88.62 204 TRP A O 1
ATOM 1695 N N . GLY A 1 205 ? 12.001 -5.426 -12.704 1.00 93.06 205 GLY A N 1
ATOM 1696 C CA . GLY A 1 205 ? 11.085 -4.665 -11.860 1.00 93.06 205 GLY A CA 1
ATOM 1697 C C . GLY A 1 205 ? 10.066 -3.896 -12.689 1.00 93.06 205 GLY A C 1
ATOM 1698 O O . GLY A 1 205 ? 8.872 -4.019 -12.447 1.00 93.06 205 GLY A O 1
ATOM 1699 N N . LEU A 1 206 ? 10.518 -3.193 -13.731 1.00 92.56 206 LEU A N 1
ATOM 1700 C CA . LEU A 1 206 ? 9.658 -2.497 -14.690 1.00 92.56 206 LEU A CA 1
ATOM 1701 C C . LEU A 1 206 ? 8.686 -3.453 -15.385 1.00 92.56 206 LEU A C 1
ATOM 1703 O O . LEU A 1 206 ? 7.491 -3.181 -15.425 1.00 92.56 206 LEU A O 1
ATOM 1707 N N . THR A 1 207 ? 9.180 -4.585 -15.894 1.00 89.56 207 THR A N 1
ATOM 1708 C CA . THR A 1 207 ? 8.338 -5.568 -16.596 1.00 89.56 207 THR A CA 1
ATOM 1709 C C . THR A 1 207 ? 7.299 -6.183 -15.655 1.00 89.56 207 THR A C 1
ATOM 1711 O O . THR A 1 207 ? 6.132 -6.296 -16.015 1.00 89.56 207 THR A O 1
ATOM 1714 N N . LYS A 1 208 ? 7.682 -6.542 -14.427 1.00 92.50 208 LYS A N 1
ATOM 1715 C CA . LYS A 1 208 ? 6.759 -7.052 -13.403 1.00 92.50 208 LYS A CA 1
ATOM 1716 C C . LYS A 1 208 ? 5.749 -5.989 -12.963 1.00 92.50 208 LYS A C 1
ATOM 1718 O O . LYS A 1 208 ? 4.575 -6.298 -12.775 1.00 92.50 208 LYS A O 1
ATOM 1723 N N . PHE A 1 209 ? 6.185 -4.736 -12.832 1.00 93.69 209 PHE A N 1
ATOM 1724 C CA . PHE A 1 209 ? 5.329 -3.630 -12.420 1.00 93.69 209 PHE A CA 1
ATOM 1725 C C . PHE A 1 209 ? 4.297 -3.270 -13.495 1.00 93.69 209 PHE A C 1
ATOM 1727 O O . PHE A 1 209 ? 3.148 -3.038 -13.143 1.00 93.69 209 PHE A O 1
ATOM 1734 N N . THR A 1 210 ? 4.625 -3.308 -14.794 1.00 91.62 210 THR A N 1
ATOM 1735 C CA . THR A 1 210 ? 3.607 -3.087 -15.841 1.00 91.62 210 THR A CA 1
ATOM 1736 C C . THR A 1 210 ? 2.560 -4.204 -15.905 1.00 91.62 210 THR A C 1
ATOM 1738 O O . THR A 1 210 ? 1.402 -3.911 -16.193 1.00 91.62 210 THR A O 1
ATOM 1741 N N . HIS A 1 211 ? 2.913 -5.451 -15.562 1.00 91.50 211 HIS A N 1
ATOM 1742 C CA . HIS A 1 211 ? 1.923 -6.524 -15.376 1.00 91.50 211 HIS A CA 1
ATOM 1743 C C . HIS A 1 211 ? 1.034 -6.256 -14.152 1.00 91.50 211 HIS A C 1
ATOM 1745 O O . HIS A 1 211 ? -0.186 -6.265 -14.284 1.00 91.50 211 HIS A O 1
ATOM 1751 N N . PHE A 1 212 ? 1.621 -5.907 -12.997 1.00 94.44 212 PHE A N 1
ATOM 1752 C CA . PHE A 1 212 ? 0.853 -5.496 -11.812 1.00 94.44 212 PHE A CA 1
ATOM 1753 C C . PHE A 1 212 ? -0.115 -4.342 -12.125 1.00 94.44 212 PHE A C 1
ATOM 1755 O O . PHE A 1 212 ? -1.262 -4.381 -11.695 1.00 94.44 212 PHE A O 1
ATOM 1762 N N . ILE A 1 213 ? 0.315 -3.338 -12.895 1.00 93.56 213 ILE A N 1
ATOM 1763 C CA . ILE A 1 213 ? -0.517 -2.205 -13.326 1.00 93.56 213 ILE A CA 1
ATOM 1764 C C . ILE A 1 213 ? -1.729 -2.672 -14.145 1.00 93.56 213 ILE A C 1
ATOM 1766 O O . ILE A 1 213 ? -2.842 -2.226 -13.868 1.00 93.56 213 ILE A O 1
ATOM 1770 N N . ASN A 1 214 ? -1.540 -3.591 -15.096 1.00 94.06 214 ASN A N 1
ATOM 1771 C CA . ASN A 1 214 ? -2.624 -4.165 -15.898 1.00 94.06 214 ASN A CA 1
ATOM 1772 C C . ASN A 1 214 ? -3.602 -4.991 -15.036 1.00 94.06 214 ASN A C 1
ATOM 1774 O O . ASN A 1 214 ? -4.808 -4.733 -15.054 1.00 94.06 214 ASN A O 1
ATOM 1778 N N . ASP A 1 215 ? -3.091 -5.910 -14.209 1.00 96.19 215 ASP A N 1
ATOM 1779 C CA . ASP A 1 215 ? -3.897 -6.729 -13.291 1.00 96.19 215 ASP A CA 1
ATOM 1780 C C . ASP A 1 215 ? -4.687 -5.874 -12.283 1.00 96.19 215 ASP A C 1
ATOM 1782 O O . ASP A 1 215 ? -5.846 -6.163 -11.968 1.00 96.19 215 ASP A O 1
ATOM 1786 N N . TYR A 1 216 ? -4.071 -4.804 -11.776 1.00 97.06 216 TYR A N 1
ATOM 1787 C CA . TYR A 1 216 ? -4.653 -3.897 -10.790 1.00 97.06 216 TYR A CA 1
ATOM 1788 C C . TYR A 1 216 ? -5.686 -2.944 -11.411 1.00 97.06 216 TYR A C 1
ATOM 1790 O O . TYR A 1 216 ? -6.755 -2.726 -10.832 1.00 97.06 216 TYR A O 1
ATOM 1798 N N . ALA A 1 217 ? -5.434 -2.442 -12.624 1.00 96.56 217 ALA A N 1
ATOM 1799 C CA . ALA A 1 217 ? -6.432 -1.720 -13.408 1.00 96.56 217 ALA A CA 1
ATOM 1800 C C . ALA A 1 217 ? -7.645 -2.615 -13.710 1.00 96.56 217 ALA A C 1
ATOM 1802 O O . ALA A 1 217 ? -8.784 -2.190 -13.502 1.00 96.56 217 ALA A O 1
ATOM 1803 N N . GLN A 1 218 ? -7.425 -3.874 -14.108 1.00 97.12 218 GLN A N 1
ATOM 1804 C CA . GLN A 1 218 ? -8.512 -4.825 -14.335 1.00 97.12 218 GLN A CA 1
ATOM 1805 C C . GLN A 1 218 ? -9.287 -5.137 -13.049 1.00 97.12 218 GLN A C 1
ATOM 1807 O O . GLN A 1 218 ? -10.515 -5.075 -13.061 1.00 97.12 218 GLN A O 1
ATOM 1812 N N . LEU A 1 219 ? -8.604 -5.385 -11.926 1.00 97.56 219 LEU A N 1
ATOM 1813 C CA . LEU A 1 219 ? -9.242 -5.560 -10.617 1.00 97.56 219 LEU A CA 1
ATOM 1814 C C . LEU A 1 219 ? -10.165 -4.379 -10.282 1.00 97.56 219 LEU A C 1
ATOM 1816 O O . LEU A 1 219 ? -11.311 -4.587 -9.886 1.00 97.56 219 LEU A O 1
ATOM 1820 N N . LEU A 1 220 ? -9.705 -3.141 -10.478 1.00 97.19 220 LEU A N 1
ATOM 1821 C CA . LEU A 1 220 ? -10.522 -1.955 -10.228 1.00 97.19 220 LEU A CA 1
ATOM 1822 C C . LEU A 1 220 ? -11.683 -1.800 -11.223 1.00 97.19 220 LEU A C 1
ATOM 1824 O O . LEU A 1 220 ? -12.728 -1.284 -10.832 1.00 97.19 220 LEU A O 1
ATOM 1828 N N . ARG A 1 221 ? -11.559 -2.250 -12.479 1.00 96.56 221 ARG A N 1
ATOM 1829 C CA . ARG A 1 221 ? -12.693 -2.295 -13.429 1.00 96.56 221 ARG A CA 1
ATOM 1830 C C . ARG A 1 221 ? -13.731 -3.339 -13.019 1.00 96.56 221 ARG A C 1
ATOM 1832 O O . ARG A 1 221 ? -14.928 -3.065 -13.080 1.00 96.56 221 ARG A O 1
ATOM 1839 N N . ASP A 1 222 ? -13.295 -4.488 -12.509 1.00 95.50 222 ASP A N 1
ATOM 1840 C CA . ASP A 1 222 ? -14.189 -5.509 -11.947 1.00 95.50 222 ASP A CA 1
ATOM 1841 C C . ASP A 1 222 ? -14.938 -4.987 -10.699 1.00 95.50 222 ASP A C 1
ATOM 1843 O O . ASP A 1 222 ? -16.056 -5.412 -10.412 1.00 95.50 222 ASP A O 1
ATOM 1847 N N . CYS A 1 223 ? -14.372 -3.998 -9.994 1.00 94.31 223 CYS A N 1
ATOM 1848 C CA . CYS A 1 223 ? -15.012 -3.317 -8.864 1.00 94.31 223 CYS A CA 1
ATOM 1849 C C . CYS A 1 223 ? -16.064 -2.257 -9.249 1.00 94.31 223 CYS A C 1
ATOM 1851 O O . CYS A 1 223 ? -16.690 -1.710 -8.344 1.00 94.31 223 CYS A O 1
ATOM 1853 N N . GLN A 1 224 ? -16.287 -1.938 -10.533 1.00 93.00 224 GLN A N 1
ATOM 1854 C CA . GLN A 1 224 ? -17.094 -0.771 -10.954 1.00 93.00 224 GLN A CA 1
ATOM 1855 C C . GLN A 1 224 ? -18.528 -0.723 -10.387 1.00 93.00 224 GLN A C 1
ATOM 1857 O O . GLN A 1 224 ? -19.067 0.354 -10.145 1.00 93.00 224 GLN A O 1
ATOM 1862 N N . PHE A 1 225 ? -19.140 -1.880 -10.111 1.00 92.12 225 PHE A N 1
ATOM 1863 C CA . PHE A 1 225 ? -20.478 -1.978 -9.507 1.00 92.12 225 PHE A CA 1
ATOM 1864 C C . PHE A 1 225 ? -20.488 -1.778 -7.979 1.00 92.12 225 PHE A C 1
ATOM 1866 O O . PHE A 1 225 ? -21.536 -1.875 -7.344 1.00 92.12 225 PHE A O 1
ATOM 1873 N N . ASN A 1 226 ? -19.331 -1.507 -7.374 1.00 94.31 226 ASN A N 1
ATOM 1874 C CA . ASN A 1 226 ? -19.159 -1.161 -5.967 1.00 94.31 226 ASN A CA 1
ATOM 1875 C C . ASN A 1 226 ? -18.136 -0.008 -5.841 1.00 94.31 226 ASN A C 1
ATOM 1877 O O . ASN A 1 226 ? -16.978 -0.247 -5.477 1.00 94.31 226 ASN A O 1
ATOM 1881 N N . PRO A 1 227 ? -18.542 1.248 -6.126 1.00 94.94 227 PRO A N 1
ATOM 1882 C CA . PRO A 1 227 ? -17.625 2.389 -6.170 1.00 94.94 227 PRO A CA 1
ATOM 1883 C C . PRO A 1 227 ? -16.883 2.651 -4.854 1.00 94.94 227 PRO A C 1
ATOM 1885 O O . PRO A 1 227 ? -15.754 3.124 -4.881 1.00 94.94 227 PRO A O 1
ATOM 1888 N N . ILE A 1 228 ? -17.471 2.310 -3.699 1.00 96.12 228 ILE A N 1
ATOM 1889 C CA . ILE A 1 228 ? -16.805 2.457 -2.396 1.00 96.12 228 ILE A CA 1
ATOM 1890 C C . ILE A 1 228 ? -15.638 1.472 -2.261 1.00 96.12 228 ILE A C 1
ATOM 1892 O O . ILE A 1 228 ? -14.552 1.886 -1.868 1.00 96.12 228 ILE A O 1
ATOM 1896 N N . LEU A 1 229 ? -15.809 0.198 -2.639 1.00 96.56 229 LEU A N 1
ATOM 1897 C CA . LEU A 1 229 ? -14.706 -0.773 -2.621 1.00 96.56 229 LEU A CA 1
ATOM 1898 C C . LEU A 1 229 ? -13.666 -0.490 -3.712 1.00 96.56 229 LEU A C 1
ATOM 1900 O O . LEU A 1 229 ? -12.476 -0.595 -3.436 1.00 96.56 229 LEU A O 1
ATOM 1904 N N . GLN A 1 230 ? -14.096 -0.087 -4.912 1.00 96.75 230 GLN A N 1
ATOM 1905 C CA . GLN A 1 230 ? -13.199 0.366 -5.982 1.00 96.75 230 GLN A CA 1
ATOM 1906 C C . GLN A 1 230 ? -12.303 1.509 -5.484 1.00 96.75 230 GLN A C 1
ATOM 1908 O O . GLN A 1 230 ? -11.079 1.429 -5.555 1.00 96.75 230 GLN A O 1
ATOM 1913 N N . SER A 1 231 ? -12.921 2.543 -4.912 1.00 97.00 231 SER A N 1
ATOM 1914 C CA . SER A 1 231 ? -12.229 3.715 -4.384 1.00 97.00 231 SER A CA 1
ATOM 1915 C C . SER A 1 231 ? -11.350 3.375 -3.178 1.00 97.00 231 SER A C 1
ATOM 1917 O O . SER A 1 231 ? -10.235 3.876 -3.075 1.00 97.00 231 SER A O 1
ATOM 1919 N N . ALA A 1 232 ? -11.784 2.465 -2.303 1.00 97.50 232 ALA A N 1
ATOM 1920 C CA . ALA A 1 232 ? -10.992 2.003 -1.166 1.00 97.50 232 ALA A CA 1
ATOM 1921 C C . ALA A 1 232 ? -9.753 1.191 -1.578 1.00 97.50 232 ALA A C 1
ATOM 1923 O O . ALA A 1 232 ? -8.673 1.436 -1.046 1.00 97.50 232 ALA A O 1
ATOM 1924 N N . ILE A 1 233 ? -9.878 0.272 -2.542 1.00 97.56 233 ILE A N 1
ATOM 1925 C CA . ILE A 1 233 ? -8.726 -0.448 -3.106 1.00 97.56 233 ILE A CA 1
ATOM 1926 C C . ILE A 1 233 ? -7.777 0.562 -3.753 1.00 97.56 233 ILE A C 1
ATOM 1928 O O . ILE A 1 233 ? -6.605 0.599 -3.391 1.00 97.56 233 ILE A O 1
ATOM 1932 N N . TRP A 1 234 ? -8.289 1.450 -4.615 1.00 96.69 234 TRP A N 1
ATOM 1933 C CA . TRP A 1 234 ? -7.487 2.504 -5.240 1.00 96.69 234 TRP A CA 1
ATOM 1934 C C . TRP A 1 234 ? -6.742 3.359 -4.204 1.00 96.69 234 TRP A C 1
ATOM 1936 O O . TRP A 1 234 ? -5.538 3.579 -4.346 1.00 96.69 234 TRP A O 1
ATOM 1946 N N . HIS A 1 235 ? -7.418 3.762 -3.121 1.00 95.62 235 HIS A N 1
ATOM 1947 C CA . HIS A 1 235 ? -6.818 4.540 -2.040 1.00 95.62 235 HIS A CA 1
ATOM 1948 C C . HIS A 1 235 ? -5.668 3.822 -1.327 1.00 95.62 235 HIS A C 1
ATOM 1950 O O . HIS A 1 235 ? -4.719 4.497 -0.930 1.00 95.62 235 HIS A O 1
ATOM 1956 N N . TYR A 1 236 ? -5.682 2.492 -1.230 1.00 96.12 236 TYR A N 1
ATOM 1957 C CA . TYR A 1 236 ? -4.588 1.729 -0.623 1.00 96.12 236 TYR A CA 1
ATOM 1958 C C . TYR A 1 236 ? -3.248 1.941 -1.349 1.00 96.12 236 TYR A C 1
ATOM 1960 O O . TYR A 1 236 ? -2.229 2.197 -0.716 1.00 96.12 236 TYR A O 1
ATOM 1968 N N . HIS A 1 237 ? -3.251 1.930 -2.687 1.00 92.19 237 HIS A N 1
ATOM 1969 C CA . HIS A 1 237 ? -2.058 2.217 -3.499 1.00 92.19 237 HIS A CA 1
ATOM 1970 C C . HIS A 1 237 ? -2.001 3.675 -4.003 1.00 92.19 237 HIS A C 1
ATOM 1972 O O . HIS A 1 237 ? -1.177 4.010 -4.854 1.00 92.19 237 HIS A O 1
ATOM 1978 N N . SER A 1 238 ? -2.846 4.578 -3.486 1.00 86.44 238 SER A N 1
ATOM 1979 C CA . SER A 1 238 ? -2.982 5.943 -4.026 1.00 86.44 238 SER A CA 1
ATOM 1980 C C . SER A 1 238 ? -1.710 6.788 -3.931 1.00 86.44 238 SER A C 1
ATOM 1982 O O . SER A 1 238 ? -1.518 7.674 -4.759 1.00 86.44 238 SER A O 1
ATOM 1984 N N . ASN A 1 239 ? -0.777 6.457 -3.035 1.00 80.44 239 ASN A N 1
ATOM 1985 C CA . ASN A 1 239 ? 0.559 7.065 -2.992 1.00 80.44 239 ASN A CA 1
ATOM 1986 C C . ASN A 1 239 ? 1.379 6.864 -4.289 1.00 80.44 239 ASN A C 1
ATOM 1988 O O . ASN A 1 239 ? 2.324 7.613 -4.533 1.00 80.44 239 ASN A O 1
ATOM 1992 N N . TRP A 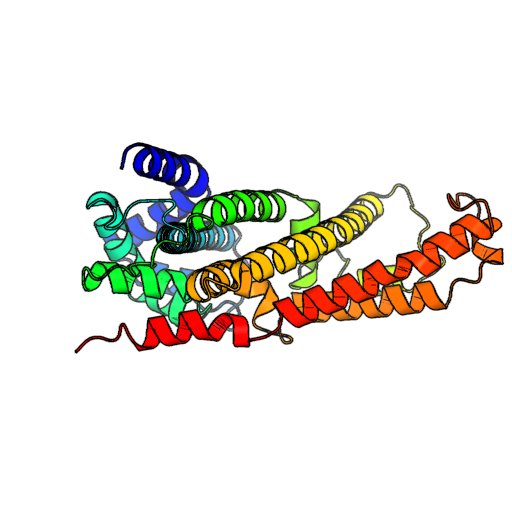1 240 ? 1.025 5.889 -5.137 1.00 81.88 240 TRP A N 1
ATOM 1993 C CA . TRP A 1 240 ? 1.647 5.661 -6.450 1.00 81.88 240 TRP A CA 1
ATOM 1994 C C . TRP A 1 240 ? 0.899 6.353 -7.607 1.00 81.88 240 TRP A C 1
ATOM 1996 O O . TRP A 1 240 ? 1.498 6.576 -8.658 1.00 81.88 240 TRP A O 1
ATOM 2006 N N . PHE A 1 241 ? -0.386 6.694 -7.425 1.00 75.56 241 PHE A N 1
ATOM 2007 C CA . PHE A 1 241 ? -1.315 7.039 -8.520 1.00 75.56 241 PHE A CA 1
ATOM 2008 C C . PHE A 1 241 ? -2.003 8.405 -8.393 1.00 75.56 241 PHE A C 1
ATOM 2010 O O . PHE A 1 241 ? -2.215 9.081 -9.396 1.00 75.56 241 PHE A O 1
ATOM 2017 N N . ASN A 1 242 ? -2.296 8.872 -7.175 1.00 68.19 242 ASN A N 1
ATOM 2018 C CA . ASN A 1 242 ? -3.031 10.116 -6.876 1.00 68.19 242 ASN A CA 1
ATOM 2019 C C . ASN A 1 242 ? -2.238 11.400 -7.188 1.00 68.19 242 ASN A C 1
ATOM 2021 O O . ASN A 1 242 ? -2.522 12.488 -6.692 1.00 68.19 242 ASN A O 1
ATOM 2025 N N . SER A 1 243 ? -1.182 11.295 -7.989 1.00 52.12 243 SER A N 1
ATOM 2026 C CA . SER A 1 243 ? -0.563 12.456 -8.598 1.00 52.12 243 SER A CA 1
ATOM 2027 C C . SER A 1 243 ? 0.250 12.069 -9.829 1.00 52.12 243 SER A C 1
ATOM 2029 O O . SER A 1 243 ? 1.250 11.362 -9.739 1.00 52.12 243 SER A O 1
ATOM 2031 N N . GLN A 1 244 ? -0.064 12.700 -10.963 1.00 44.16 244 GLN A N 1
ATOM 2032 C CA . GLN A 1 244 ? 0.895 12.894 -12.064 1.00 44.16 244 GLN A CA 1
ATOM 2033 C C . GLN A 1 244 ? 2.101 13.771 -11.637 1.00 44.16 244 GLN A C 1
ATOM 2035 O O . GLN A 1 244 ? 3.069 13.909 -12.376 1.00 44.16 244 GLN A O 1
ATOM 2040 N N . LYS A 1 245 ? 2.054 14.344 -10.421 1.00 52.12 245 LYS A N 1
ATOM 2041 C CA . LYS A 1 245 ? 3.182 14.965 -9.703 1.00 52.12 245 LYS A CA 1
ATOM 2042 C C . LYS A 1 245 ? 4.014 13.964 -8.881 1.00 52.12 245 LYS A C 1
ATOM 2044 O O . LYS A 1 245 ? 5.047 14.357 -8.345 1.00 52.12 245 LYS A O 1
ATOM 2049 N N . SER A 1 246 ? 3.583 12.705 -8.739 1.00 68.69 246 SER A N 1
ATOM 2050 C CA . SER A 1 246 ? 4.410 11.671 -8.116 1.00 68.69 246 SER A CA 1
ATOM 2051 C C . SER A 1 246 ? 5.608 11.398 -9.014 1.00 68.69 246 SER A C 1
ATOM 2053 O O . SER A 1 246 ? 5.491 11.309 -10.240 1.00 68.69 246 SER A O 1
ATOM 2055 N N . LYS A 1 247 ? 6.773 11.220 -8.395 1.00 83.56 247 LYS A N 1
ATOM 2056 C CA . LYS A 1 247 ? 7.988 10.848 -9.122 1.00 83.56 247 LYS A CA 1
ATOM 2057 C C . LYS A 1 247 ? 7.809 9.500 -9.833 1.00 83.56 247 LYS A C 1
ATOM 2059 O O . LYS A 1 247 ? 8.290 9.337 -10.947 1.00 83.56 247 LYS A O 1
ATOM 2064 N N . ILE A 1 248 ? 7.043 8.584 -9.231 1.00 85.69 248 ILE A N 1
ATOM 2065 C CA . ILE A 1 248 ? 6.686 7.275 -9.797 1.00 85.69 248 ILE A CA 1
ATOM 2066 C C . ILE A 1 248 ? 5.923 7.430 -11.118 1.00 85.69 248 ILE A C 1
ATOM 2068 O O . ILE A 1 248 ? 6.391 6.925 -12.136 1.00 85.69 248 ILE A O 1
ATOM 2072 N N . GLY A 1 249 ? 4.807 8.167 -11.143 1.00 84.06 249 GLY A N 1
ATOM 2073 C CA . GLY A 1 249 ? 4.027 8.373 -12.369 1.00 84.06 249 GLY A CA 1
ATOM 2074 C C . GLY A 1 249 ? 4.794 9.119 -13.462 1.00 84.06 249 GLY A C 1
ATOM 2075 O O . GLY A 1 249 ? 4.760 8.727 -14.628 1.00 84.06 249 GLY A O 1
ATOM 2076 N N . TYR A 1 250 ? 5.547 10.151 -13.076 1.00 87.56 250 TYR A N 1
ATOM 2077 C CA . TYR A 1 250 ? 6.403 10.914 -13.986 1.00 87.56 250 TYR A CA 1
ATOM 2078 C C . TYR A 1 250 ? 7.487 10.035 -14.640 1.00 87.56 250 TYR A C 1
ATOM 2080 O O . TYR A 1 250 ? 7.606 9.995 -15.867 1.00 87.56 250 TYR A O 1
ATOM 2088 N N . ASN A 1 251 ? 8.229 9.268 -13.835 1.00 91.50 251 ASN A N 1
ATOM 2089 C CA . ASN A 1 251 ? 9.308 8.401 -14.313 1.00 91.50 251 ASN A CA 1
ATOM 2090 C C . ASN A 1 251 ? 8.799 7.188 -15.105 1.00 91.50 251 ASN A C 1
ATOM 2092 O O . ASN A 1 251 ? 9.474 6.764 -16.050 1.00 91.50 251 ASN A O 1
ATOM 2096 N N . LEU A 1 252 ? 7.614 6.663 -14.772 1.00 89.75 252 LEU A N 1
ATOM 2097 C CA . LEU A 1 252 ? 6.939 5.611 -15.535 1.00 89.75 252 LEU A CA 1
ATOM 2098 C C . LEU A 1 252 ? 6.533 6.108 -16.930 1.00 89.75 252 LEU A C 1
ATOM 2100 O O . LEU A 1 252 ? 6.833 5.439 -17.917 1.00 89.75 252 LEU A O 1
ATOM 2104 N N . ASN A 1 253 ? 5.928 7.298 -17.037 1.00 88.00 253 ASN A N 1
ATOM 2105 C CA . ASN A 1 253 ? 5.568 7.879 -18.334 1.00 88.00 253 ASN A CA 1
ATOM 2106 C C . ASN A 1 253 ? 6.812 8.122 -19.207 1.00 88.00 253 ASN A C 1
ATOM 2108 O O . ASN A 1 253 ? 6.857 7.666 -20.346 1.00 88.00 253 ASN A O 1
ATOM 2112 N N . ILE A 1 254 ? 7.866 8.749 -18.665 1.00 91.12 254 ILE A N 1
ATOM 2113 C CA . ILE A 1 254 ? 9.134 8.940 -19.396 1.00 91.12 254 ILE A CA 1
ATOM 2114 C C . ILE A 1 254 ? 9.700 7.599 -19.882 1.00 91.12 254 ILE A C 1
ATOM 2116 O O . ILE A 1 254 ? 10.077 7.476 -21.047 1.00 91.12 254 ILE A O 1
ATOM 2120 N N . THR A 1 255 ? 9.698 6.579 -19.023 1.00 91.31 255 THR A N 1
ATOM 2121 C CA . THR A 1 255 ? 10.145 5.224 -19.373 1.00 91.31 255 THR A CA 1
ATOM 2122 C C . THR A 1 255 ? 9.339 4.641 -20.536 1.00 91.31 255 THR A C 1
ATOM 2124 O O . THR A 1 255 ? 9.930 4.104 -21.472 1.00 91.31 255 THR A O 1
ATOM 2127 N N . LEU A 1 256 ? 8.011 4.786 -20.533 1.00 88.62 256 LEU A N 1
ATOM 2128 C CA . LEU A 1 256 ? 7.150 4.307 -21.620 1.00 88.62 256 LEU A CA 1
ATOM 2129 C C . LEU A 1 256 ? 7.370 5.077 -22.928 1.00 88.62 256 LEU A C 1
ATOM 2131 O O . LEU A 1 256 ? 7.466 4.447 -23.982 1.00 88.62 256 LEU A O 1
ATOM 2135 N N . GLN A 1 257 ? 7.543 6.403 -22.881 1.00 89.50 257 GLN A N 1
ATOM 2136 C CA . GLN A 1 257 ? 7.848 7.187 -24.084 1.00 89.50 257 GLN A CA 1
ATOM 2137 C C . GLN A 1 257 ? 9.238 6.860 -24.653 1.00 89.50 257 GLN A C 1
ATOM 2139 O O . GLN A 1 257 ? 9.389 6.756 -25.872 1.00 89.50 257 GLN A O 1
ATOM 2144 N N . ILE A 1 258 ? 10.241 6.615 -23.801 1.00 89.88 258 ILE A N 1
ATOM 2145 C CA . ILE A 1 258 ? 11.557 6.110 -24.225 1.00 89.88 258 ILE A CA 1
ATOM 2146 C C . ILE A 1 258 ? 11.422 4.733 -24.881 1.00 89.88 258 ILE A C 1
ATOM 2148 O O . ILE A 1 258 ? 11.963 4.516 -25.965 1.00 89.88 258 ILE A O 1
ATOM 2152 N N . ILE A 1 259 ? 10.667 3.815 -24.273 1.00 84.94 259 ILE A N 1
ATOM 2153 C CA . ILE A 1 259 ? 10.430 2.479 -24.827 1.00 84.94 259 ILE A CA 1
ATOM 2154 C C . ILE A 1 259 ? 9.751 2.590 -26.199 1.00 84.94 259 ILE A C 1
ATOM 2156 O O . ILE A 1 259 ? 10.294 2.072 -27.173 1.00 84.94 259 ILE A O 1
ATOM 2160 N N . LYS A 1 260 ? 8.649 3.339 -26.334 1.00 83.75 260 LYS A N 1
ATOM 2161 C CA . LYS A 1 260 ? 7.972 3.597 -27.623 1.00 83.75 260 LYS A CA 1
ATOM 2162 C C . LYS A 1 260 ? 8.897 4.213 -28.682 1.00 83.75 260 LYS A C 1
ATOM 2164 O O . LYS A 1 260 ? 8.897 3.791 -29.844 1.00 83.75 260 LYS A O 1
ATOM 2169 N N . LYS A 1 261 ? 9.722 5.189 -28.294 1.00 84.12 261 LYS A N 1
ATOM 2170 C CA . LYS A 1 261 ? 10.746 5.811 -29.149 1.00 84.12 261 LYS A CA 1
ATOM 2171 C C . LYS A 1 261 ? 11.767 4.774 -29.632 1.00 84.12 261 LYS A C 1
ATOM 2173 O O . LYS A 1 261 ? 12.013 4.686 -30.831 1.00 84.12 261 LYS A O 1
ATOM 2178 N N . SER A 1 262 ? 12.288 3.926 -28.749 1.00 77.88 262 SER A N 1
ATOM 2179 C CA . SER A 1 262 ? 13.181 2.822 -29.122 1.00 77.88 262 SER A CA 1
ATOM 2180 C C . SER A 1 262 ? 12.487 1.799 -30.041 1.00 77.88 262 SER A C 1
ATOM 2182 O O . SER A 1 262 ? 13.036 1.473 -31.093 1.00 77.88 262 SER A O 1
ATOM 2184 N N . PHE A 1 263 ? 11.254 1.375 -29.727 1.00 73.31 263 PHE A N 1
ATOM 2185 C CA . PHE A 1 263 ? 10.417 0.474 -30.544 1.00 73.31 263 PHE A CA 1
ATOM 2186 C C . PHE A 1 263 ? 10.234 0.979 -31.986 1.00 73.31 263 PHE A C 1
ATOM 2188 O O . PHE A 1 263 ? 10.498 0.247 -32.947 1.00 73.31 263 PHE A O 1
ATOM 2195 N N . SER A 1 264 ? 9.827 2.241 -32.152 1.00 71.69 264 SER A N 1
ATOM 2196 C CA . SER A 1 264 ? 9.646 2.864 -33.474 1.00 71.69 264 SER A CA 1
ATOM 2197 C C . SER A 1 264 ? 10.961 3.014 -34.252 1.00 71.69 264 SER A C 1
ATOM 2199 O O . SER A 1 264 ? 10.964 2.912 -35.478 1.00 71.69 264 SER A O 1
ATOM 2201 N N . GLN A 1 265 ? 12.092 3.165 -33.556 1.00 71.56 265 GLN A N 1
ATOM 2202 C CA . GLN A 1 265 ? 13.423 3.285 -34.155 1.00 71.56 265 GLN A CA 1
ATOM 2203 C C . GLN A 1 265 ? 14.138 1.943 -34.414 1.00 71.56 265 GLN A C 1
ATOM 2205 O O . GLN A 1 265 ? 15.288 1.959 -34.872 1.00 71.56 265 GLN A O 1
ATOM 2210 N N . PHE A 1 266 ? 13.517 0.786 -34.154 1.00 67.38 266 PHE A N 1
ATOM 2211 C CA . PHE A 1 266 ? 14.075 -0.515 -34.546 1.00 67.38 266 PHE A CA 1
ATOM 2212 C C . PHE A 1 266 ? 13.797 -0.834 -36.021 1.00 67.38 266 PHE A C 1
ATOM 2214 O O . PHE A 1 266 ? 12.708 -1.282 -36.401 1.00 67.38 266 PHE A O 1
ATOM 2221 N N . ASN A 1 267 ? 14.829 -0.666 -36.848 1.00 64.69 267 ASN A N 1
ATOM 2222 C CA . ASN A 1 267 ? 14.934 -1.272 -38.171 1.00 64.69 267 ASN A CA 1
ATOM 2223 C C . ASN A 1 267 ? 14.956 -2.807 -38.028 1.00 64.69 267 ASN A C 1
ATOM 2225 O O . ASN A 1 267 ? 15.786 -3.362 -37.308 1.00 64.69 267 ASN A O 1
ATOM 2229 N N . SER A 1 268 ? 14.051 -3.498 -38.722 1.00 63.53 268 SER A N 1
ATOM 2230 C CA . SER A 1 268 ? 13.902 -4.957 -38.633 1.00 63.53 268 SER A CA 1
ATOM 2231 C C . SER A 1 268 ? 15.103 -5.732 -39.181 1.00 63.53 268 SER A C 1
ATOM 2233 O O . SER A 1 268 ? 15.316 -6.868 -38.769 1.00 63.53 268 SER A O 1
ATOM 2235 N N . LYS A 1 269 ? 15.926 -5.132 -40.054 1.00 63.03 269 LYS A N 1
ATOM 2236 C CA . LYS A 1 269 ? 17.183 -5.755 -40.500 1.00 63.03 269 LYS A CA 1
ATOM 2237 C C . LYS A 1 269 ? 18.220 -5.804 -39.378 1.00 63.03 269 LYS A C 1
ATOM 2239 O O . LYS A 1 269 ? 18.878 -6.825 -39.211 1.00 63.03 269 LYS A O 1
ATOM 2244 N N . ASP A 1 270 ? 18.339 -4.732 -38.598 1.00 62.00 270 ASP A N 1
ATOM 2245 C CA . ASP A 1 270 ? 19.382 -4.620 -37.572 1.00 62.00 270 ASP A CA 1
ATOM 2246 C C . ASP A 1 270 ? 19.134 -5.606 -36.423 1.00 62.00 270 ASP A C 1
ATOM 2248 O O . ASP A 1 270 ? 20.083 -6.182 -35.901 1.00 62.00 270 ASP A O 1
ATOM 2252 N N . LEU A 1 271 ? 17.866 -5.872 -36.083 1.00 61.56 271 LEU A N 1
ATOM 2253 C CA . LEU A 1 271 ? 17.491 -6.908 -35.114 1.00 61.56 271 LEU A CA 1
ATOM 2254 C C . LEU A 1 271 ? 17.949 -8.308 -35.557 1.00 61.56 271 LEU A C 1
ATOM 2256 O O . LEU A 1 271 ? 18.667 -8.966 -34.811 1.00 61.56 271 LEU A O 1
ATOM 2260 N N . ILE A 1 272 ? 17.607 -8.741 -36.777 1.00 59.62 272 ILE A N 1
ATOM 2261 C CA . ILE A 1 272 ? 17.926 -10.097 -37.278 1.00 59.62 272 ILE A CA 1
ATOM 2262 C C . ILE A 1 272 ? 19.440 -10.352 -37.322 1.00 59.62 272 ILE A C 1
ATOM 2264 O O . ILE A 1 272 ? 19.892 -11.458 -37.037 1.00 59.62 272 ILE A O 1
ATOM 2268 N N . TYR A 1 273 ? 20.237 -9.331 -37.651 1.00 61.28 273 TYR A N 1
ATOM 2269 C CA . TYR A 1 273 ? 21.696 -9.451 -37.743 1.00 61.28 273 TYR A CA 1
ATOM 2270 C C . TYR A 1 273 ? 22.447 -9.047 -36.461 1.00 61.28 273 TYR A C 1
ATOM 2272 O O . TYR A 1 273 ? 23.679 -9.081 -36.449 1.00 61.28 273 TYR A O 1
ATOM 2280 N N . THR A 1 274 ? 21.751 -8.701 -35.371 1.00 59.84 274 THR A N 1
ATOM 2281 C CA . THR A 1 274 ? 22.393 -8.431 -34.075 1.00 59.84 274 THR A CA 1
ATOM 2282 C C . THR A 1 274 ? 22.808 -9.746 -33.405 1.00 59.84 274 THR A C 1
ATOM 2284 O O . THR A 1 274 ? 21.950 -10.588 -33.122 1.00 59.84 274 THR A O 1
ATOM 2287 N N . PRO A 1 275 ? 24.100 -9.946 -33.071 1.00 50.50 275 PRO A N 1
ATOM 2288 C CA . PRO A 1 275 ? 24.529 -11.120 -32.320 1.00 50.50 275 PRO A CA 1
ATOM 2289 C C . PRO A 1 275 ? 23.805 -11.196 -30.968 1.00 50.50 275 PRO A C 1
ATOM 2291 O O . PRO A 1 275 ? 23.865 -10.248 -30.187 1.00 50.50 275 PRO A O 1
ATOM 2294 N N . ARG A 1 276 ? 23.182 -12.348 -30.679 1.00 54.22 276 ARG A N 1
ATOM 2295 C CA . ARG A 1 276 ? 22.279 -12.603 -29.530 1.00 54.22 276 ARG A CA 1
ATOM 2296 C C . ARG A 1 276 ? 20.855 -12.023 -29.641 1.00 54.22 276 ARG A C 1
ATOM 2298 O O . ARG A 1 276 ? 20.168 -11.962 -28.624 1.00 54.22 276 ARG A O 1
ATOM 2305 N N . SER A 1 277 ? 20.373 -11.648 -30.829 1.00 52.59 277 SER A N 1
ATOM 2306 C CA . SER A 1 277 ? 18.923 -11.495 -31.027 1.00 52.59 277 SER A CA 1
ATOM 2307 C C . SER A 1 277 ? 18.208 -12.835 -30.813 1.00 52.59 277 SER A C 1
ATOM 2309 O O . SER A 1 277 ? 18.635 -13.856 -31.351 1.00 52.59 277 SER A O 1
ATOM 2311 N N . TYR A 1 278 ? 17.108 -12.819 -30.055 1.00 55.12 278 TYR A N 1
ATOM 2312 C CA . TYR A 1 278 ? 16.158 -13.936 -29.969 1.00 55.12 278 TYR A CA 1
ATOM 2313 C C . TYR A 1 278 ? 15.066 -13.864 -31.050 1.00 55.12 278 TYR A C 1
ATOM 2315 O O . TYR A 1 278 ? 14.351 -14.838 -31.252 1.00 55.12 278 TYR A O 1
ATOM 2323 N N . LEU A 1 279 ? 14.942 -12.729 -31.751 1.00 58.66 279 LEU A N 1
ATOM 2324 C CA . LEU A 1 279 ? 14.066 -12.570 -32.911 1.00 58.66 279 LEU A CA 1
ATOM 2325 C C . LEU A 1 279 ? 14.865 -12.963 -34.159 1.00 58.66 279 LEU A C 1
ATOM 2327 O O . LEU A 1 279 ? 15.838 -12.287 -34.510 1.00 58.66 279 LEU A O 1
ATOM 2331 N N . SER A 1 280 ? 14.480 -14.075 -34.783 1.00 62.62 280 SER A N 1
ATOM 2332 C CA . SER A 1 280 ? 15.235 -14.751 -35.845 1.00 62.62 280 SER A CA 1
ATOM 2333 C C . SER A 1 280 ? 14.687 -14.487 -37.253 1.00 62.62 280 SER A C 1
ATOM 2335 O O . SER A 1 280 ? 15.414 -14.608 -38.240 1.00 62.62 280 SER A O 1
ATOM 2337 N N . THR A 1 281 ? 13.421 -14.080 -37.353 1.00 71.31 281 THR A N 1
ATOM 2338 C CA . THR A 1 281 ? 12.687 -13.873 -38.607 1.00 71.31 281 THR A CA 1
ATOM 2339 C C . THR A 1 281 ? 12.072 -12.475 -38.709 1.00 71.31 281 THR A C 1
ATOM 2341 O O . THR A 1 281 ? 11.896 -11.758 -37.722 1.00 71.31 281 THR A O 1
ATOM 2344 N N . ILE A 1 282 ? 11.712 -12.076 -39.934 1.00 69.56 282 ILE A N 1
ATOM 2345 C CA . ILE A 1 282 ? 10.955 -10.838 -40.178 1.00 69.56 282 ILE A CA 1
ATOM 2346 C C . ILE A 1 282 ? 9.535 -10.970 -39.607 1.00 69.56 282 ILE A C 1
ATOM 2348 O O . ILE A 1 282 ? 8.979 -9.990 -39.119 1.00 69.56 282 ILE A O 1
ATOM 2352 N N . GLU A 1 283 ? 8.969 -12.172 -39.650 1.00 73.69 283 GLU A N 1
ATOM 2353 C CA . GLU A 1 283 ? 7.632 -12.514 -39.170 1.00 73.69 283 GLU A CA 1
ATOM 2354 C C . GLU A 1 283 ? 7.532 -12.395 -37.644 1.00 73.69 283 GLU A C 1
ATOM 2356 O O . GLU A 1 283 ? 6.658 -11.677 -37.174 1.00 73.69 283 GLU A O 1
ATOM 2361 N N . GLU A 1 284 ? 8.488 -12.923 -36.872 1.00 67.56 284 GLU A N 1
ATOM 2362 C CA . GLU A 1 284 ? 8.550 -12.686 -35.417 1.00 67.56 284 GLU A CA 1
ATOM 2363 C C . GLU A 1 284 ? 8.644 -11.188 -35.077 1.00 67.56 284 GLU A C 1
ATOM 2365 O O . GLU A 1 284 ? 8.038 -10.733 -34.111 1.00 67.56 284 GLU A O 1
ATOM 2370 N N . ILE A 1 285 ? 9.361 -10.391 -35.881 1.00 66.69 285 ILE A N 1
ATOM 2371 C CA . ILE A 1 285 ? 9.452 -8.932 -35.687 1.00 66.69 285 ILE A CA 1
ATOM 2372 C C . ILE A 1 285 ? 8.149 -8.220 -36.086 1.00 66.69 285 ILE A C 1
ATOM 2374 O O . ILE A 1 285 ? 7.823 -7.191 -35.492 1.00 66.69 285 ILE A O 1
ATOM 2378 N N . LYS A 1 286 ? 7.396 -8.733 -37.069 1.00 69.31 286 LYS A N 1
ATOM 2379 C CA . LYS A 1 286 ? 6.053 -8.231 -37.404 1.00 69.31 286 LYS A CA 1
ATOM 2380 C C . LYS A 1 286 ? 5.086 -8.538 -36.271 1.00 69.31 286 LYS A C 1
ATOM 2382 O O . LYS A 1 286 ? 4.507 -7.598 -35.744 1.00 69.31 286 LYS A O 1
ATOM 2387 N N . ASP A 1 287 ? 4.989 -9.794 -35.847 1.00 69.06 287 ASP A N 1
ATOM 2388 C CA . ASP A 1 287 ? 4.094 -10.228 -34.773 1.00 69.06 287 ASP A CA 1
ATOM 2389 C C . ASP A 1 287 ? 4.416 -9.496 -33.465 1.00 69.06 287 ASP A C 1
ATOM 2391 O O . ASP A 1 287 ? 3.519 -8.971 -32.815 1.00 69.06 287 ASP A O 1
ATOM 2395 N N . TRP A 1 288 ? 5.697 -9.336 -33.117 1.00 67.12 288 TRP A N 1
ATOM 2396 C CA . TRP A 1 288 ? 6.126 -8.534 -31.965 1.00 67.12 288 TRP A CA 1
ATOM 2397 C C . TRP A 1 288 ? 5.748 -7.048 -32.088 1.00 67.12 288 TRP A C 1
ATOM 2399 O O . TRP A 1 288 ? 5.363 -6.433 -31.094 1.00 67.12 288 TRP A O 1
ATOM 2409 N N . LYS A 1 289 ? 5.788 -6.464 -33.296 1.00 66.75 289 LYS A N 1
ATOM 2410 C CA . LYS A 1 289 ? 5.315 -5.089 -33.544 1.00 66.75 289 LYS A CA 1
ATOM 2411 C C . LYS A 1 289 ? 3.789 -4.967 -33.588 1.00 66.75 289 LYS A C 1
ATOM 2413 O O . LYS A 1 289 ? 3.281 -3.921 -33.208 1.00 66.75 289 LYS A O 1
ATOM 2418 N N . THR A 1 290 ? 3.055 -6.001 -33.990 1.00 66.12 290 THR A N 1
ATOM 2419 C CA . THR A 1 290 ? 1.584 -6.050 -33.912 1.00 66.12 290 THR A CA 1
ATOM 2420 C C . THR A 1 290 ? 1.112 -6.275 -32.473 1.00 66.12 290 THR A C 1
ATOM 2422 O O . THR A 1 290 ? 0.122 -5.691 -32.046 1.00 66.12 290 THR A O 1
ATOM 2425 N N . ASN A 1 291 ? 1.874 -7.026 -31.679 1.00 61.97 291 ASN A N 1
ATOM 2426 C CA . ASN A 1 291 ? 1.662 -7.191 -30.242 1.00 61.97 291 ASN A CA 1
ATOM 2427 C C . ASN A 1 291 ? 2.169 -5.983 -29.424 1.00 61.97 291 ASN A C 1
ATOM 2429 O O . ASN A 1 291 ? 1.924 -5.915 -28.221 1.00 61.97 291 ASN A O 1
ATOM 2433 N N . ALA A 1 292 ? 2.807 -4.981 -30.046 1.00 61.91 292 ALA A N 1
ATOM 2434 C CA . ALA A 1 292 ? 3.163 -3.729 -29.369 1.00 61.91 292 ALA A CA 1
ATOM 2435 C C . ALA A 1 292 ? 1.928 -2.937 -28.888 1.00 61.91 292 ALA A C 1
ATOM 2437 O O . ALA A 1 292 ? 2.068 -2.084 -28.013 1.00 61.91 292 ALA A O 1
ATOM 2438 N N . ASN A 1 293 ? 0.724 -3.292 -29.355 1.00 63.19 293 ASN A N 1
ATOM 2439 C CA . ASN A 1 293 ? -0.567 -2.876 -28.795 1.00 63.19 293 ASN A CA 1
ATOM 2440 C C . ASN A 1 293 ? -0.670 -3.118 -27.269 1.00 63.19 293 ASN A C 1
ATOM 2442 O O . ASN A 1 293 ? -1.419 -2.425 -26.584 1.00 63.19 293 ASN A O 1
ATOM 2446 N N . HIS A 1 294 ? 0.111 -4.046 -26.694 1.00 68.06 294 HIS A N 1
ATOM 2447 C CA . HIS A 1 294 ? 0.224 -4.188 -25.236 1.00 68.06 294 HIS A CA 1
ATOM 2448 C C . HIS A 1 294 ? 0.719 -2.903 -24.542 1.00 68.06 294 HIS A C 1
ATOM 2450 O O . HIS A 1 294 ? 0.307 -2.637 -23.417 1.00 68.06 294 HIS A O 1
ATOM 2456 N N . LEU A 1 295 ? 1.544 -2.072 -25.196 1.00 70.81 295 LEU A N 1
ATOM 2457 C CA . LEU A 1 295 ? 1.960 -0.769 -24.655 1.00 70.81 295 LEU A CA 1
ATOM 2458 C C . LEU A 1 295 ? 0.802 0.239 -24.623 1.00 70.81 295 LEU A C 1
ATOM 2460 O O . LEU A 1 295 ? 0.722 1.031 -23.690 1.00 70.81 295 LEU A O 1
ATOM 2464 N N . GLU A 1 296 ? -0.105 0.191 -25.602 1.00 78.94 296 GLU A N 1
ATOM 2465 C CA . GLU A 1 296 ? -1.312 1.033 -25.636 1.00 78.94 296 GLU A CA 1
ATOM 2466 C C . GLU A 1 296 ? -2.319 0.593 -24.560 1.00 78.94 296 GLU A C 1
ATOM 2468 O O . GLU A 1 296 ? -2.934 1.433 -23.902 1.00 78.94 296 GLU A O 1
ATOM 2473 N N . SER A 1 297 ? -2.422 -0.718 -24.296 1.00 84.88 297 SER A N 1
ATOM 2474 C CA . SER A 1 297 ? -3.161 -1.238 -23.135 1.00 84.88 297 SER A CA 1
ATOM 2475 C C . SER A 1 297 ? -2.563 -0.729 -21.822 1.00 84.88 297 SER A C 1
ATOM 2477 O O . SER A 1 297 ? -3.298 -0.191 -21.003 1.00 84.88 297 SER A O 1
ATOM 2479 N N . ILE A 1 298 ? -1.240 -0.836 -21.638 1.00 85.62 298 ILE A N 1
ATOM 2480 C CA . ILE A 1 298 ? -0.552 -0.387 -20.415 1.00 85.62 298 ILE A CA 1
ATOM 2481 C C . ILE A 1 298 ? -0.727 1.124 -20.198 1.00 85.62 298 ILE A C 1
ATOM 2483 O O . ILE A 1 298 ? -0.954 1.548 -19.068 1.00 85.62 298 ILE A O 1
ATOM 2487 N N . GLU A 1 299 ? -0.674 1.948 -21.247 1.00 87.44 299 GLU A N 1
ATOM 2488 C CA . GLU A 1 299 ? -1.008 3.375 -21.129 1.00 87.44 299 GLU A CA 1
ATOM 2489 C C . GLU A 1 299 ? -2.478 3.594 -20.752 1.00 87.44 299 GLU A C 1
ATOM 2491 O O . GLU A 1 299 ? -2.743 4.366 -19.838 1.00 87.44 299 GLU A O 1
ATOM 2496 N N . THR A 1 300 ? -3.422 2.873 -21.365 1.00 91.44 300 THR A N 1
ATOM 2497 C CA . THR A 1 300 ? -4.857 2.947 -21.016 1.00 91.44 300 THR A CA 1
ATOM 2498 C C . THR A 1 300 ? -5.116 2.522 -19.561 1.00 91.44 300 THR A C 1
ATOM 2500 O O . THR A 1 300 ? -5.984 3.072 -18.881 1.00 91.44 300 THR A O 1
ATOM 2503 N N . ASP A 1 301 ? -4.353 1.551 -19.054 1.00 92.75 301 ASP A N 1
ATOM 2504 C CA . ASP A 1 301 ? -4.366 1.129 -17.652 1.00 92.75 301 ASP A CA 1
ATOM 2505 C C . ASP A 1 301 ? -3.798 2.212 -16.728 1.00 92.75 301 ASP A C 1
ATOM 2507 O O . ASP A 1 301 ? -4.384 2.492 -15.684 1.00 92.75 301 ASP A O 1
ATOM 2511 N N . ILE A 1 302 ? -2.712 2.878 -17.124 1.00 89.62 302 ILE A N 1
ATOM 2512 C CA . ILE A 1 302 ? -2.112 3.988 -16.372 1.00 89.62 302 ILE A CA 1
ATOM 2513 C C . ILE A 1 302 ? -3.035 5.208 -16.363 1.00 89.62 302 ILE A C 1
ATOM 2515 O O . ILE A 1 302 ? -3.316 5.730 -15.290 1.00 89.62 302 ILE A O 1
ATOM 2519 N N . GLU A 1 303 ? -3.561 5.652 -17.504 1.00 90.19 303 GLU A N 1
ATOM 2520 C CA . GLU A 1 303 ? -4.508 6.775 -17.572 1.00 90.19 303 GLU A CA 1
ATOM 2521 C C . GLU A 1 303 ? -5.744 6.521 -16.701 1.00 90.19 303 GLU A C 1
ATOM 2523 O O . GLU A 1 303 ? -6.183 7.411 -15.971 1.00 90.19 303 GLU A O 1
ATOM 2528 N N . TYR A 1 304 ? -6.249 5.284 -16.700 1.00 93.50 304 TYR A N 1
ATOM 2529 C CA . TYR A 1 304 ? -7.326 4.856 -15.813 1.00 93.50 304 TYR A CA 1
ATOM 2530 C C . TYR A 1 304 ? -6.926 4.912 -14.327 1.00 93.50 304 TYR A C 1
ATOM 2532 O O . TYR A 1 304 ? -7.650 5.507 -13.531 1.00 93.50 304 TYR A O 1
ATOM 2540 N N . LEU A 1 305 ? -5.773 4.354 -13.937 1.00 92.25 305 LEU A N 1
ATOM 2541 C CA . LEU A 1 305 ? -5.305 4.375 -12.543 1.00 92.25 305 LEU A CA 1
ATOM 2542 C C . LEU A 1 305 ? -4.970 5.783 -12.034 1.00 92.25 305 LEU A C 1
ATOM 2544 O O . LEU A 1 305 ? -5.138 6.052 -10.847 1.00 92.25 305 LEU A O 1
ATOM 2548 N N . PHE A 1 306 ? -4.520 6.683 -12.906 1.00 89.19 306 PHE A N 1
ATOM 2549 C CA . PHE A 1 306 ? -4.228 8.078 -12.572 1.00 89.19 306 PHE A CA 1
ATOM 2550 C C . PHE A 1 306 ? -5.473 8.984 -12.616 1.00 89.19 306 PHE A C 1
ATOM 2552 O O . PHE A 1 306 ? -5.356 10.176 -12.319 1.00 89.19 306 PHE A O 1
ATOM 2559 N N . ASN A 1 307 ? -6.664 8.455 -12.933 1.00 90.81 307 ASN A N 1
ATOM 2560 C CA . ASN A 1 307 ? -7.899 9.227 -12.845 1.00 90.81 307 ASN A CA 1
ATOM 2561 C C . ASN A 1 307 ? -8.305 9.466 -11.375 1.00 90.81 307 ASN A C 1
ATOM 2563 O O . ASN A 1 307 ? -8.713 8.550 -10.659 1.00 90.81 307 ASN A O 1
ATOM 2567 N N . SER A 1 308 ? -8.278 10.734 -10.954 1.00 88.44 308 SER A N 1
ATOM 2568 C CA . SER A 1 308 ? -8.733 11.197 -9.636 1.00 88.44 308 SER A CA 1
ATOM 2569 C C . SER A 1 308 ? -10.214 10.932 -9.337 1.00 88.44 308 SER A C 1
ATOM 2571 O O . SER A 1 308 ? -10.612 10.991 -8.174 1.00 88.44 308 SER A O 1
ATOM 2573 N N . ASP A 1 309 ? -11.040 10.624 -10.340 1.00 93.88 309 ASP A N 1
ATOM 2574 C CA . ASP A 1 309 ? -12.444 10.249 -10.130 1.00 93.88 309 ASP A CA 1
ATOM 2575 C C . ASP A 1 309 ? -12.574 8.956 -9.309 1.00 93.88 309 ASP A C 1
ATOM 2577 O O . ASP A 1 309 ? -13.519 8.811 -8.531 1.00 93.88 309 ASP A O 1
ATOM 2581 N N . LEU A 1 310 ? -11.578 8.059 -9.386 1.00 94.38 310 LEU A N 1
ATOM 2582 C CA . LEU A 1 310 ? -11.499 6.850 -8.558 1.00 94.38 310 LEU A CA 1
ATOM 2583 C C . LEU A 1 310 ? -11.397 7.164 -7.054 1.00 94.38 310 LEU A C 1
ATOM 2585 O O . LEU A 1 310 ? -11.735 6.311 -6.239 1.00 94.38 310 LEU A O 1
ATOM 2589 N N . ALA A 1 311 ? -11.000 8.378 -6.659 1.00 94.25 311 ALA A N 1
ATOM 2590 C CA . ALA A 1 311 ? -10.959 8.823 -5.262 1.00 94.25 311 ALA A CA 1
ATOM 2591 C C . ALA A 1 311 ? -12.327 9.312 -4.734 1.00 94.25 311 ALA A C 1
ATOM 2593 O O . ALA A 1 311 ? -12.592 9.315 -3.529 1.00 94.25 311 ALA A O 1
ATOM 2594 N N . GLN A 1 312 ? -13.210 9.768 -5.628 1.00 95.56 312 GLN A N 1
ATOM 2595 C CA . GLN A 1 312 ?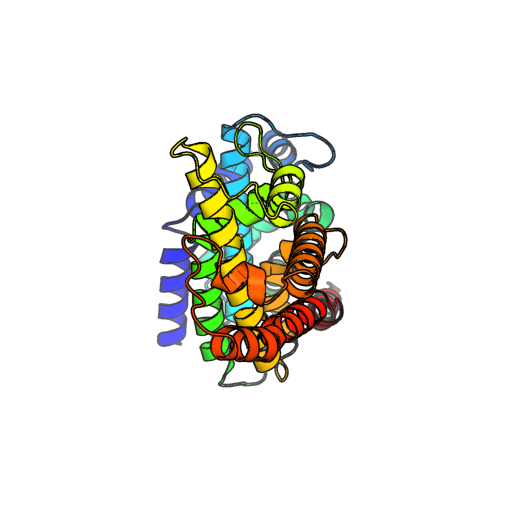 -14.401 10.539 -5.253 1.00 95.56 312 GLN A CA 1
ATOM 2596 C C . GLN A 1 312 ? -15.419 9.766 -4.397 1.00 95.56 312 GLN A C 1
ATOM 2598 O O . GLN A 1 312 ? -15.937 10.359 -3.447 1.00 95.56 312 GLN A O 1
ATOM 2603 N N . PRO A 1 313 ? -15.711 8.467 -4.634 1.00 96.00 313 PRO A N 1
ATOM 2604 C CA . PRO A 1 313 ? -16.649 7.726 -3.791 1.00 96.00 313 PRO A CA 1
ATOM 2605 C C . PRO A 1 313 ? -16.221 7.686 -2.317 1.00 96.00 313 PRO A C 1
ATOM 2607 O O . PRO A 1 313 ? -17.054 7.893 -1.432 1.00 96.00 313 PRO A O 1
ATOM 2610 N N . LEU A 1 314 ? -14.928 7.477 -2.042 1.00 95.25 314 LEU A N 1
ATOM 2611 C CA . LEU A 1 314 ? -14.412 7.400 -0.675 1.00 95.25 314 LEU A CA 1
ATOM 2612 C C . LEU A 1 314 ? -14.291 8.781 -0.012 1.00 95.25 314 LEU A C 1
ATOM 2614 O O . LEU A 1 314 ? -14.613 8.917 1.169 1.00 95.25 314 LEU A O 1
ATOM 2618 N N . HIS A 1 315 ? -13.902 9.818 -0.762 1.00 94.19 315 HIS A N 1
ATOM 2619 C CA . HIS A 1 315 ? -13.928 11.199 -0.265 1.00 94.19 315 HIS A CA 1
ATOM 2620 C C . HIS A 1 315 ? -15.348 11.651 0.108 1.00 94.19 315 HIS A C 1
ATOM 2622 O O . HIS A 1 315 ? -15.542 12.227 1.179 1.00 94.19 315 HIS A O 1
ATOM 2628 N N . ASN A 1 316 ? -16.351 11.334 -0.716 1.00 94.50 316 ASN A N 1
ATOM 2629 C CA . ASN A 1 316 ? -17.751 11.643 -0.420 1.00 94.50 316 ASN A CA 1
ATOM 2630 C C . ASN A 1 316 ? -18.241 10.925 0.849 1.00 94.50 316 ASN A C 1
ATOM 2632 O O . ASN A 1 316 ? -18.860 11.564 1.701 1.00 94.50 316 ASN A O 1
ATOM 2636 N N . LEU A 1 317 ? -17.893 9.644 1.034 1.00 93.88 317 LEU A N 1
ATOM 2637 C CA . LEU A 1 317 ? -18.205 8.901 2.261 1.00 93.88 317 LEU A CA 1
ATOM 2638 C C . LEU A 1 317 ? -17.536 9.523 3.503 1.00 93.88 317 LEU A C 1
ATOM 2640 O O . LEU A 1 317 ? -18.198 9.730 4.522 1.00 93.88 317 LEU A O 1
ATOM 2644 N N . ASN A 1 318 ? -16.251 9.885 3.412 1.00 91.94 318 ASN A N 1
ATOM 2645 C CA . ASN A 1 318 ? -15.524 10.546 4.502 1.00 91.94 318 ASN A CA 1
ATOM 2646 C C . ASN A 1 318 ? -16.164 11.893 4.880 1.00 91.94 318 ASN A C 1
ATOM 2648 O O . ASN A 1 318 ? -16.272 12.212 6.063 1.00 91.94 318 ASN A O 1
ATOM 2652 N N . ASN A 1 319 ? -16.657 12.647 3.895 1.00 90.56 319 ASN A N 1
ATOM 2653 C CA . ASN A 1 319 ? -17.343 13.920 4.118 1.00 90.56 319 ASN A CA 1
ATOM 2654 C C . ASN A 1 319 ? -18.764 13.760 4.690 1.00 90.56 319 ASN A C 1
ATOM 2656 O O . ASN A 1 319 ? -19.205 14.635 5.433 1.00 90.56 319 ASN A O 1
ATOM 2660 N N . SER A 1 320 ? -19.473 12.663 4.391 1.00 90.19 320 SER A N 1
ATOM 2661 C CA . SER A 1 320 ? -20.781 12.375 5.005 1.00 90.19 320 SER A CA 1
ATOM 2662 C C . SER A 1 320 ? -20.683 11.906 6.461 1.00 90.19 320 SER A C 1
ATOM 2664 O O . SER A 1 320 ? -21.575 12.193 7.249 1.00 90.19 320 SER A O 1
ATOM 2666 N N . LEU A 1 321 ? -19.584 11.243 6.839 1.00 84.06 321 LEU A N 1
ATOM 2667 C CA . LEU A 1 321 ? -19.308 10.778 8.207 1.00 84.06 321 LEU A CA 1
ATOM 2668 C C . LEU A 1 321 ? -18.657 11.882 9.065 1.00 84.06 321 LEU A C 1
ATOM 2670 O O . LEU A 1 321 ? -17.628 11.667 9.710 1.00 84.06 321 LEU A O 1
ATOM 2674 N N . ASN A 1 322 ? -19.199 13.099 9.012 1.00 75.38 322 ASN A N 1
ATOM 2675 C CA . ASN A 1 322 ? -18.759 14.216 9.847 1.00 75.38 322 ASN A CA 1
ATOM 2676 C C . ASN A 1 322 ? -19.714 14.388 11.038 1.00 75.38 322 ASN A C 1
ATOM 2678 O O . ASN A 1 322 ? -20.930 14.323 10.881 1.00 75.38 322 ASN A O 1
ATOM 2682 N N . TYR A 1 323 ? -19.139 14.591 12.224 1.00 55.69 323 TYR A N 1
ATOM 2683 C CA . TYR A 1 323 ? -19.864 14.682 13.493 1.00 55.69 323 TYR A CA 1
ATOM 2684 C C . TYR A 1 323 ? -20.862 15.853 13.509 1.00 55.69 323 TYR A C 1
ATOM 2686 O O . TYR A 1 323 ? -20.506 16.968 13.121 1.00 55.69 323 TYR A O 1
ATOM 2694 N N . ASN A 1 324 ? -22.072 15.584 14.014 1.00 43.81 324 ASN A N 1
ATOM 2695 C CA . ASN A 1 324 ? -22.976 16.589 14.590 1.00 43.81 324 ASN A CA 1
ATOM 2696 C C . ASN A 1 324 ? -22.804 16.601 16.115 1.00 43.81 324 ASN A C 1
ATOM 2698 O O . ASN A 1 324 ? -22.537 15.505 16.659 1.00 43.81 324 ASN A O 1
#

=== Feature glossary ===
Each block in this record encodes a different view of the same protein. In brief:

Predicted aligned error. PAE(i, j) answers: if I align the predicted and true structures on residue i, how far off (in Å) do I expect residue j to be? A block-diagonal PAE matrix with low values on the blocks and high values off-diagonal is the signature of a multi-domain protein with confidently predicted domains but uncertain inter-domain orientation.

Contact-map, Ramachandran, and PAE plots. Plot images: a contact map (which residues are close in 3D, as an N×N binary image), a Ramachandran scatter (backbone torsion angles, revealing secondary-structure composition at a glance), and — for AlphaFold structures — a PAE heatmap (pairwise prediction confidence).

Backbone torsions (φ/ψ). φ (phi) and ψ (psi) are the two rotatable backbone dihedrals per residue: φ is the C(i-1)–N–Cα–C torsion, ψ is the N–Cα–C–N(i+1) torsion, both in degrees on (−180°, 180°]. α-helical residues cluster near (−60°, −45°); β-strand residues near (−120°, +130°). A Ramachandran plot is simply a scatter of (φ, ψ) for every residue.

Foldseek 3Di. A 3Di character summarizes, for each residue, the relative orientation of the Cα frame of its nearest spatial neighbor. Because it encodes fold topology rather than chemistry, 3Di alignments detect remote structural similarity that sequence alignment misses.

Radius of gyration, Cα contacts, bounding box. Three whole-structure scalars: the radius of gyration (RMS distance of Cα from centroid, in Å), the count of Cα–Cα contacts (pairs closer than 8 Å and separated by more than four residues in sequence — i.e. tertiary, not local, contacts), and the bounding-box dimensions. Together they distinguish compact globular folds from extended fibres or disordered chains.

Sequence. Sequence gives the chain of amino acids in standard one-letter code (A=alanine, C=cysteine, …, Y=tyrosine), read N→C. It is the only feature that is directly encoded by the gene; all structural features are derived from the folded form of this sequence.

mmCIF coordinates. Atomic coordinates in PDBx/mmCIF format — the same representation the Protein Data Bank distributes. Each line of the _atom_site loop places one backbone atom in Cartesian space (units: ångströms, origin: arbitrary).

Secondary structure (3-state, P-SEA). Three-state secondary structure (P-SEA) collapses the eight DSSP classes into helix (a), strand (b), and coil (c). P-SEA assigns these from Cα geometry alone — distances and angles — without requiring backbone oxygens, so it works on any Cα trace.

InterPro / GO / CATH / organism. Functional annotations link the protein to curated databases. InterPro entries identify conserved domains and families by matching the sequence against member-database signatures (Pfam, PROSITE, CDD, …). Gene Ontology (GO) terms describe molecular function, biological process, and cellular component in a controlled vocabulary. CATH places the structure in a hierarchical fold classification (Class/Architecture/Topology/Homologous-superfamily). The organism is the source species.

B-factor. B-factor (Debye–Waller factor) reflects atomic displacement in the crystal lattice. It is an experimental observable (units Å²), not a prediction; low values mean the atom is pinned down, high values mean it moves or is heterogeneous across the crystal.

Rendered structure images. Structure images are PyMOL renders from six orthogonal camera directions. Cartoon representation draws helices as coils and strands as arrows; sticks shows the backbone as bonds; surface shows the solvent-excluded envelope. Rainbow coloring maps sequence position to hue (blue→red, N→C); chain coloring assigns a distinct color per polypeptide.

Solvent-accessible surface area. Solvent-accessible surface area (SASA) is the area in Å² traced out by the centre of a 1.4 Å probe sphere (a water molecule) rolled over the protein's van der Waals surface (Shrake–Rupley / Lee–Richards construction). Buried residues have near-zero SASA; fully exposed residues can exceed 200 Å². The total SASA scales roughly with the number of surface residues.

Secondary structure (8-state, DSSP). The SS8 string is DSSP's per-residue secondary-structure call. α-helix (H) means an i→i+4 H-bond ladder; β-strand (E) means the residue participates in a β-sheet; 3₁₀ (G) and π (I) are tighter and wider helices; T/S are turns/bends; '-' is loop.

pLDDT. For AlphaFold models, the B-factor field carries pLDDT — the model's own estimate of local accuracy on a 0–100 scale. Regions with pLDDT<50 should be treated as essentially unmodeled; they often correspond to intrinsically disordered segments.

Nearest PDB structures. Nearest PDB neighbors are the top structural matches found by Foldseek when searching this structure against the entire Protein Data Bank. Each hit reports a TM-score (0 to 1; >0.5 almost always implies the same fold) and an E-value. These are *structural* homologs — they may share no detectable sequence similarity.